Protein AF-A0A8T4VPM4-F1 (afdb_monomer_lite)

Secondary structure (DSSP, 8-state):
-----------SSSBPSSSSSBGGGS-HHHHHHHHHHHHHHHH-SSS----GGG-------TTEEEETTEEEESS---PPPTTGGGGPPPSB-S-TT-B--STTS--SS-SSSHHHHHHHHHHHHHHHHHHHT-S-PPP----PPPGGGHHHHHHHHHHHHTTPPPTT---S-HHHHHHHHHTT-

Sequence (185 aa):
MEDVLSVIASDWETPGNLYGIPAKECTREEISAEIWEQLKTHLNTKQTRLSDEMLIDYFLDPAIEETEGGVKNRSPLLINTVGSLKLRPSANVGIENLTLASDYVRTNSDLASMESANEAGRRAANAFIQKQGMGRPAQIWELEEPDLFEPFKLQESIRYRLGLPHPAEVSQSLRSVSNKLLINR

Structure (mmCIF, N/CA/C/O backbone):
data_AF-A0A8T4VPM4-F1
#
_entry.id   AF-A0A8T4VPM4-F1
#
loop_
_atom_site.group_PDB
_atom_site.id
_atom_site.type_symbol
_atom_site.label_atom_id
_atom_site.label_alt_id
_atom_site.label_comp_id
_atom_site.label_asym_id
_atom_site.label_entity_id
_atom_site.label_seq_id
_atom_site.pdbx_PDB_ins_code
_atom_site.Cartn_x
_atom_site.Cartn_y
_atom_site.Cartn_z
_atom_site.occupancy
_atom_site.B_iso_or_equiv
_atom_site.auth_seq_id
_atom_site.auth_comp_id
_atom_site.auth_asym_id
_atom_site.auth_atom_id
_atom_site.pdbx_PDB_model_num
ATOM 1 N N . MET A 1 1 ? -26.556 -15.810 7.441 1.00 63.81 1 MET A N 1
ATOM 2 C CA . MET A 1 1 ? -25.699 -15.435 6.303 1.0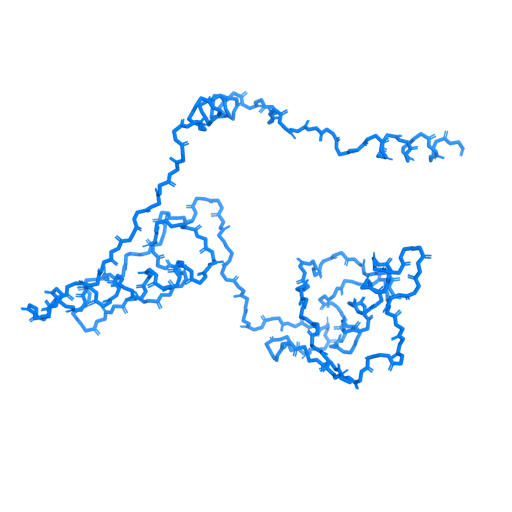0 63.81 1 MET A CA 1
ATOM 3 C C . MET A 1 1 ? -24.481 -14.811 6.934 1.00 63.81 1 MET A C 1
ATOM 5 O O . MET A 1 1 ? -24.656 -13.936 7.770 1.00 63.81 1 MET A O 1
ATOM 9 N N . GLU A 1 2 ? -23.318 -15.380 6.671 1.00 79.56 2 GLU A N 1
ATOM 10 C CA . GLU A 1 2 ? -22.040 -14.890 7.181 1.00 79.56 2 GLU A CA 1
ATOM 11 C C . GLU A 1 2 ? -21.419 -14.064 6.056 1.00 79.56 2 GLU A C 1
ATOM 13 O O . GLU A 1 2 ? -21.388 -14.522 4.914 1.00 79.56 2 GLU A O 1
ATOM 18 N N . ASP A 1 3 ? -21.000 -12.843 6.371 1.00 89.19 3 ASP A N 1
ATOM 19 C CA . ASP A 1 3 ? -20.368 -11.913 5.436 1.00 89.19 3 ASP A CA 1
ATOM 20 C C . ASP A 1 3 ? -18.974 -11.545 5.952 1.00 89.19 3 ASP A C 1
ATOM 22 O O . ASP A 1 3 ? -18.687 -11.652 7.145 1.00 89.19 3 ASP A O 1
ATOM 26 N N . VAL A 1 4 ? -18.104 -11.095 5.048 1.00 92.94 4 VAL A N 1
ATOM 27 C CA . VAL A 1 4 ? -16.732 -10.694 5.375 1.00 92.94 4 VAL A CA 1
ATOM 28 C C . VAL A 1 4 ? -16.596 -9.185 5.241 1.00 92.94 4 VAL A C 1
ATOM 30 O O . VAL A 1 4 ? -16.854 -8.618 4.178 1.00 92.94 4 VAL A O 1
ATOM 33 N N . LEU A 1 5 ? -16.136 -8.539 6.311 1.00 92.75 5 LEU A N 1
ATOM 34 C CA . LEU A 1 5 ? -15.734 -7.138 6.299 1.00 92.75 5 LEU A CA 1
ATOM 35 C C . LEU A 1 5 ? -14.206 -7.055 6.232 1.00 92.75 5 LEU A C 1
ATOM 37 O O . LEU A 1 5 ? -13.516 -7.507 7.140 1.00 92.75 5 LEU A O 1
ATOM 41 N N . SER A 1 6 ? -13.679 -6.465 5.158 1.00 94.75 6 SER A N 1
ATOM 42 C CA . SER A 1 6 ? -12.245 -6.201 5.000 1.00 94.75 6 SER A CA 1
ATOM 43 C C . SER A 1 6 ? -11.968 -4.712 5.182 1.00 94.75 6 SER A C 1
ATOM 45 O O . SER A 1 6 ? -12.662 -3.871 4.608 1.00 94.75 6 SER A O 1
ATOM 47 N N . VAL A 1 7 ? -10.971 -4.389 6.004 1.00 95.06 7 VAL A N 1
ATOM 48 C CA . VAL A 1 7 ? -10.607 -3.018 6.380 1.00 95.06 7 VAL A CA 1
ATOM 49 C C . VAL A 1 7 ? -9.092 -2.850 6.375 1.00 95.06 7 VAL A C 1
ATOM 51 O O . VAL A 1 7 ? -8.352 -3.822 6.510 1.00 95.06 7 VAL A O 1
ATOM 54 N N . ILE A 1 8 ? -8.631 -1.609 6.216 1.00 92.81 8 ILE A N 1
ATOM 55 C CA . ILE A 1 8 ? -7.207 -1.260 6.172 1.00 92.81 8 ILE A CA 1
ATOM 56 C C . ILE A 1 8 ? -6.857 -0.460 7.428 1.00 92.81 8 ILE A C 1
ATOM 58 O O . ILE A 1 8 ? -7.449 0.589 7.673 1.00 92.81 8 ILE A O 1
ATOM 62 N N . ALA A 1 9 ? -5.859 -0.923 8.183 1.00 92.00 9 ALA A N 1
ATOM 63 C CA . ALA A 1 9 ? -5.226 -0.140 9.241 1.00 92.00 9 ALA A CA 1
ATOM 64 C C . ALA A 1 9 ? -4.185 0.805 8.621 1.00 92.00 9 ALA A C 1
ATOM 66 O O . ALA A 1 9 ? -3.126 0.366 8.164 1.00 92.00 9 ALA A O 1
ATOM 67 N N . SER A 1 10 ? -4.505 2.099 8.560 1.00 90.31 10 SER A N 1
ATOM 68 C CA . SER A 1 10 ? -3.703 3.099 7.839 1.00 90.31 10 SER A CA 1
ATOM 69 C C . SER A 1 10 ? -2.767 3.931 8.719 1.00 90.31 10 SER A C 1
ATOM 71 O O . SER A 1 10 ? -1.856 4.558 8.186 1.00 90.31 10 SER A O 1
ATOM 73 N N . ASP A 1 11 ? -2.987 3.966 10.034 1.00 93.25 11 ASP A N 1
ATOM 74 C CA . ASP A 1 11 ? -2.172 4.716 10.996 1.00 93.25 11 ASP A CA 1
ATOM 75 C C . ASP A 1 11 ? -1.697 3.770 12.100 1.00 93.25 11 ASP A C 1
ATOM 77 O O . ASP A 1 11 ? -2.498 3.072 12.719 1.00 93.25 11 ASP A O 1
ATOM 81 N N . TRP A 1 12 ? -0.382 3.733 12.296 1.00 94.50 12 TRP A N 1
ATOM 82 C CA . TRP A 1 12 ? 0.303 2.844 13.233 1.00 94.50 12 TRP A CA 1
ATOM 83 C C . TRP A 1 12 ? 1.016 3.599 14.360 1.00 94.50 12 TRP A C 1
ATOM 85 O O . TRP A 1 12 ? 1.611 2.977 15.240 1.00 94.50 12 TRP A O 1
ATOM 95 N N . GLU A 1 13 ? 0.965 4.931 14.325 1.00 95.69 13 GLU A N 1
ATOM 96 C CA . GLU A 1 13 ? 1.737 5.828 15.185 1.00 95.69 13 GLU A CA 1
ATOM 97 C C . GLU A 1 13 ? 0.840 6.588 16.166 1.00 95.69 13 GLU A C 1
ATOM 99 O O . GLU A 1 13 ? 1.264 6.896 17.280 1.00 95.69 13 GLU A O 1
ATOM 104 N N . THR A 1 14 ? -0.402 6.883 15.777 1.00 96.94 14 THR A N 1
ATOM 105 C CA . THR A 1 14 ? -1.361 7.553 16.660 1.00 96.94 14 THR A CA 1
ATOM 106 C C . THR A 1 14 ? -1.933 6.567 17.688 1.00 96.94 14 THR A C 1
ATOM 108 O O . THR A 1 14 ? -2.392 5.490 17.301 1.00 96.94 14 THR A O 1
ATOM 111 N N . PRO A 1 15 ? -1.959 6.920 18.989 1.00 97.31 15 PRO A N 1
ATOM 112 C CA . PRO A 1 15 ? -2.628 6.122 20.008 1.00 97.31 15 PRO A CA 1
ATOM 113 C C . PRO A 1 15 ? -4.099 5.830 19.692 1.00 97.31 15 PRO A C 1
ATOM 115 O O . PRO A 1 15 ? -4.846 6.736 19.317 1.00 97.31 15 PRO A O 1
ATOM 118 N N . GLY A 1 16 ? -4.507 4.572 19.876 1.00 94.00 16 GLY A N 1
ATOM 119 C CA . GLY A 1 16 ? -5.891 4.133 19.708 1.00 94.00 16 GLY A CA 1
ATOM 120 C C . GLY A 1 16 ? -6.850 4.668 20.780 1.00 94.00 16 GLY A C 1
ATOM 121 O O . GLY A 1 16 ? -6.436 5.194 21.813 1.00 94.00 16 GLY A O 1
ATOM 122 N N . ASN A 1 17 ? -8.151 4.507 20.547 1.00 93.44 17 ASN A N 1
ATOM 123 C CA . ASN A 1 17 ? -9.212 4.904 21.471 1.00 93.44 17 ASN A CA 1
ATOM 124 C C . ASN A 1 17 ? -9.473 3.860 22.569 1.00 93.44 17 ASN A C 1
ATOM 126 O O . ASN A 1 17 ? -9.963 4.239 23.632 1.00 93.44 17 ASN A O 1
ATOM 130 N N . LEU A 1 18 ? -9.200 2.572 22.317 1.00 96.69 18 LEU A N 1
ATOM 131 C CA . LEU A 1 18 ? -9.474 1.490 23.269 1.00 96.69 18 LEU A CA 1
ATOM 132 C C . LEU A 1 18 ? -8.299 1.275 24.231 1.00 96.69 18 LEU A C 1
ATOM 134 O O . LEU A 1 18 ? -8.497 1.314 25.445 1.00 96.69 18 LEU A O 1
ATOM 138 N N . TYR A 1 19 ? -7.084 1.094 23.708 1.00 96.50 19 TYR A N 1
ATOM 139 C CA . TYR A 1 19 ? -5.896 0.828 24.535 1.00 96.50 19 TYR A CA 1
ATOM 140 C C . TYR A 1 19 ? -5.049 2.071 24.832 1.00 96.50 19 TYR A C 1
ATOM 142 O O . TYR A 1 19 ? -4.224 2.050 25.744 1.00 96.50 19 TYR A O 1
ATOM 150 N N . GLY A 1 20 ? -5.244 3.171 24.097 1.00 96.81 20 GLY A N 1
ATOM 151 C CA . GLY A 1 20 ? -4.510 4.417 24.340 1.00 96.81 20 GLY A CA 1
ATOM 152 C C . GLY A 1 20 ? -3.022 4.360 23.979 1.00 96.81 20 GLY A C 1
ATOM 153 O O . GLY A 1 20 ? -2.267 5.234 24.407 1.00 96.81 20 GLY A O 1
ATOM 154 N N . ILE A 1 21 ? -2.599 3.364 23.196 1.00 96.69 21 ILE A N 1
ATOM 155 C CA . ILE A 1 21 ? -1.228 3.205 22.691 1.00 96.69 21 ILE A CA 1
ATOM 156 C C . ILE A 1 21 ? -1.224 3.033 21.161 1.00 96.69 21 ILE A C 1
ATOM 158 O O . ILE A 1 21 ? -2.263 2.692 20.586 1.00 96.69 21 ILE A O 1
ATOM 162 N N . PRO A 1 22 ? -0.107 3.334 20.470 1.00 97.25 22 PRO A N 1
ATOM 163 C CA . PRO A 1 22 ? -0.001 3.164 19.021 1.00 97.25 22 PRO A CA 1
ATOM 164 C C . PRO A 1 22 ? -0.111 1.698 18.587 1.00 97.25 22 PRO A C 1
ATOM 166 O O . PRO A 1 22 ? 0.430 0.818 19.250 1.00 97.25 22 PRO A O 1
ATOM 169 N N . ALA A 1 23 ? -0.705 1.431 17.418 1.00 96.25 23 ALA A N 1
ATOM 170 C CA . ALA A 1 23 ? -0.897 0.058 16.928 1.00 96.25 23 ALA A CA 1
ATOM 171 C C . ALA A 1 23 ? 0.415 -0.735 16.775 1.00 96.25 23 ALA A C 1
ATOM 173 O O . ALA A 1 23 ? 0.418 -1.953 16.918 1.00 96.25 23 ALA A O 1
ATOM 174 N N . LYS A 1 24 ? 1.544 -0.062 16.510 1.00 96.12 24 LYS A N 1
ATOM 175 C CA . LYS A 1 24 ? 2.865 -0.710 16.442 1.00 96.12 24 LYS A CA 1
ATOM 176 C C . LYS A 1 24 ? 3.354 -1.257 17.793 1.00 96.12 24 LYS A C 1
ATOM 178 O O . LYS A 1 24 ? 4.250 -2.093 17.802 1.00 96.12 24 LYS A O 1
ATOM 183 N N . GLU A 1 25 ? 2.808 -0.768 18.906 1.00 97.06 25 GLU A N 1
ATOM 184 C CA . GLU A 1 25 ? 3.158 -1.164 20.280 1.00 97.06 25 GLU A CA 1
ATOM 185 C C . GLU A 1 25 ? 2.167 -2.190 20.862 1.00 97.06 25 GLU A C 1
ATOM 187 O O . GLU A 1 25 ? 2.439 -2.769 21.909 1.00 97.06 25 GLU A O 1
ATOM 192 N N . CYS A 1 26 ? 1.051 -2.441 20.173 1.00 96.62 26 CYS A N 1
ATOM 193 C CA . CYS A 1 26 ? 0.024 -3.411 20.551 1.00 96.62 26 CYS A CA 1
ATOM 194 C C . CYS A 1 26 ? 0.419 -4.865 20.227 1.00 96.62 26 CYS A C 1
ATOM 196 O O . CYS A 1 26 ? 1.276 -5.111 19.372 1.00 96.62 26 CYS A O 1
ATOM 198 N N . THR A 1 27 ? -0.284 -5.835 20.822 1.00 96.25 27 THR A N 1
ATOM 199 C CA . THR A 1 27 ? -0.359 -7.221 20.311 1.00 96.25 27 THR A CA 1
ATOM 200 C C . THR A 1 27 ? -1.313 -7.329 19.112 1.00 96.25 27 THR A C 1
ATOM 202 O O . THR A 1 27 ? -2.082 -6.411 18.812 1.00 96.25 27 THR A O 1
ATOM 205 N N . ARG A 1 28 ? -1.309 -8.460 18.398 1.00 96.19 28 ARG A N 1
ATOM 206 C CA . ARG A 1 28 ? -2.219 -8.707 17.264 1.00 96.19 28 ARG A CA 1
ATOM 207 C C . ARG A 1 28 ? -3.684 -8.737 17.699 1.00 96.19 28 ARG A C 1
ATOM 209 O O . ARG A 1 28 ? -4.549 -8.257 16.958 1.00 96.19 28 ARG A O 1
ATOM 216 N N . GLU A 1 29 ? -3.967 -9.283 18.878 1.00 95.81 29 GLU A N 1
ATOM 217 C CA . GLU A 1 29 ? -5.300 -9.290 19.490 1.00 95.81 29 GLU A CA 1
ATOM 218 C C . GLU A 1 29 ? -5.748 -7.859 19.799 1.00 95.81 29 GLU A C 1
ATOM 220 O O . GLU A 1 29 ? -6.853 -7.468 19.421 1.00 95.81 29 GLU A O 1
ATOM 225 N N . GLU A 1 30 ? -4.877 -7.058 20.420 1.00 96.94 30 GLU A N 1
ATOM 226 C CA . GLU A 1 30 ? -5.160 -5.658 20.754 1.00 96.94 30 GLU A CA 1
ATOM 227 C C . GLU A 1 30 ? -5.418 -4.818 19.497 1.00 96.94 30 GLU A C 1
ATOM 229 O O . GLU A 1 30 ? -6.377 -4.049 19.461 1.00 96.94 30 GLU A O 1
ATOM 234 N N . ILE A 1 31 ? -4.640 -5.015 18.424 1.00 97.25 31 ILE A N 1
ATOM 235 C CA . ILE A 1 31 ? -4.871 -4.360 17.123 1.00 97.25 31 ILE A CA 1
ATOM 236 C C . ILE A 1 31 ? -6.264 -4.692 16.585 1.00 97.25 31 ILE A C 1
ATOM 238 O O . ILE A 1 31 ? -6.988 -3.809 16.124 1.00 97.25 31 ILE A O 1
ATOM 242 N N . SER A 1 32 ? -6.650 -5.964 16.636 1.00 96.56 32 SER A N 1
ATOM 243 C CA . SER A 1 32 ? -7.929 -6.421 16.087 1.00 96.56 32 SER A CA 1
ATOM 244 C C . SER A 1 32 ? -9.110 -5.879 16.900 1.00 96.56 32 SER A C 1
ATOM 246 O O . SER A 1 32 ? -10.098 -5.419 16.322 1.00 96.56 32 SER A O 1
ATOM 248 N N . ALA A 1 33 ? -8.981 -5.845 18.229 1.00 96.94 33 ALA A N 1
ATOM 249 C CA . ALA A 1 33 ? -9.961 -5.239 19.127 1.00 96.94 33 ALA A CA 1
ATOM 250 C C . ALA A 1 33 ? -10.076 -3.716 18.929 1.00 96.94 33 ALA A C 1
ATOM 252 O O . ALA A 1 33 ? -11.185 -3.183 18.877 1.00 96.94 33 ALA A O 1
ATOM 253 N N . GLU A 1 34 ? -8.954 -3.019 18.746 1.00 97.56 34 GLU A N 1
ATOM 254 C CA . GLU A 1 34 ? -8.908 -1.577 18.483 1.00 97.56 34 GLU A CA 1
ATOM 255 C C . GLU A 1 34 ? -9.592 -1.225 17.150 1.00 97.56 34 GLU A C 1
ATOM 257 O O . GLU A 1 34 ? -10.438 -0.329 17.093 1.00 97.56 34 GLU A O 1
ATOM 262 N N . ILE A 1 35 ? -9.299 -1.973 16.080 1.00 97.00 35 ILE A N 1
ATOM 263 C CA . ILE A 1 35 ? -9.960 -1.816 14.776 1.00 97.00 35 ILE A CA 1
ATOM 264 C C . ILE A 1 35 ? -11.467 -2.050 14.909 1.00 97.00 35 ILE A C 1
ATOM 266 O O . ILE A 1 35 ? -12.262 -1.266 14.385 1.00 97.00 35 ILE A O 1
ATOM 270 N N . TRP A 1 36 ? -11.879 -3.101 15.621 1.00 97.31 36 TRP A N 1
ATOM 271 C CA . TRP A 1 36 ? -13.293 -3.398 15.828 1.00 97.31 36 TRP A CA 1
ATOM 272 C C . TRP A 1 36 ? -14.018 -2.286 16.595 1.00 97.31 36 TRP A C 1
ATOM 274 O O . TRP A 1 36 ? -15.111 -1.866 16.202 1.00 97.31 36 TRP A O 1
ATOM 284 N N . GLU A 1 37 ? -13.394 -1.740 17.638 1.00 97.06 37 GLU A N 1
ATOM 285 C CA . GLU A 1 37 ? -13.950 -0.626 18.406 1.00 97.06 37 GLU A CA 1
ATOM 286 C C . GLU A 1 37 ? -14.079 0.649 17.562 1.00 97.06 37 GLU A C 1
ATOM 288 O O . GLU A 1 37 ? -15.110 1.330 17.602 1.00 97.06 37 GLU A O 1
ATOM 293 N N . GLN A 1 38 ? -13.087 0.945 16.719 1.00 96.19 38 GLN A N 1
ATOM 294 C CA . GLN A 1 38 ? -13.164 2.065 15.782 1.00 96.19 38 GLN A CA 1
ATOM 295 C C . GLN A 1 38 ? -14.283 1.874 14.753 1.00 96.19 38 GLN A C 1
ATOM 297 O O . GLN A 1 38 ? -15.022 2.823 14.476 1.00 96.19 38 GLN A O 1
ATOM 302 N N . LEU A 1 39 ? -14.468 0.659 14.227 1.00 96.25 39 LEU A N 1
ATOM 303 C CA . LEU A 1 39 ? -15.559 0.347 13.301 1.00 96.25 39 LEU A CA 1
ATOM 304 C C . LEU A 1 39 ? -16.926 0.534 13.954 1.00 96.25 39 LEU A C 1
ATOM 306 O O . LEU A 1 39 ? -17.781 1.214 13.379 1.00 96.25 39 LEU A O 1
ATOM 310 N N . LYS A 1 40 ? -17.128 -0.002 15.164 1.00 96.44 40 LYS A N 1
ATOM 311 C CA . LYS A 1 40 ? -18.354 0.229 15.940 1.00 96.44 40 LYS A CA 1
ATOM 312 C C . LYS A 1 40 ? -18.576 1.723 16.159 1.00 96.44 40 LYS A C 1
ATOM 314 O O . LYS A 1 40 ? -19.649 2.219 15.828 1.00 96.44 40 LYS A O 1
ATOM 319 N N . THR A 1 41 ? -17.562 2.455 16.620 1.00 95.19 41 THR A N 1
ATOM 320 C CA . THR A 1 41 ? -17.641 3.905 16.867 1.00 95.19 41 THR A CA 1
ATOM 321 C C . THR A 1 41 ? -18.047 4.687 15.613 1.00 95.19 41 THR A C 1
ATOM 323 O O . THR A 1 41 ? -18.886 5.586 15.683 1.00 95.19 41 THR A O 1
ATOM 326 N N . HIS A 1 42 ? -17.487 4.350 14.447 1.00 93.88 42 HIS A N 1
ATOM 327 C CA . HIS A 1 42 ? -17.753 5.083 13.206 1.00 93.88 42 HIS A CA 1
ATOM 328 C C . HIS A 1 42 ? -19.086 4.706 12.549 1.00 93.88 42 HIS A C 1
ATOM 330 O O . HIS A 1 42 ? -19.735 5.551 11.928 1.00 93.88 42 HIS A O 1
ATOM 336 N N . LEU A 1 43 ? -19.501 3.441 12.656 1.00 94.62 43 LEU A N 1
ATOM 337 C CA . LEU A 1 43 ? -20.679 2.921 11.959 1.00 94.62 43 LEU A CA 1
ATOM 338 C C . LEU A 1 43 ? -21.953 2.978 12.817 1.00 94.62 43 LEU A C 1
ATOM 340 O O . LEU A 1 43 ? -23.043 3.172 12.268 1.00 94.62 43 LEU A O 1
ATOM 344 N N . ASN A 1 44 ? -21.839 2.907 14.146 1.00 96.00 44 ASN A N 1
ATOM 345 C CA . ASN A 1 44 ? -22.963 2.995 15.084 1.00 96.00 44 ASN A CA 1
ATOM 346 C C . ASN A 1 44 ? -23.303 4.450 15.441 1.00 96.00 44 ASN A C 1
ATOM 348 O O . ASN A 1 44 ? -23.247 4.856 16.597 1.00 96.00 44 ASN A O 1
ATOM 352 N N . THR A 1 45 ? -23.668 5.263 14.447 1.00 92.56 45 THR A N 1
ATOM 353 C CA . THR A 1 45 ? -23.958 6.693 14.679 1.00 92.56 45 THR A CA 1
ATOM 354 C C . THR A 1 45 ? -25.344 6.939 15.284 1.00 92.56 45 THR A C 1
ATOM 356 O O . THR A 1 45 ? -25.464 7.469 16.382 1.00 92.56 45 THR A O 1
ATOM 359 N N . LYS A 1 46 ? -26.416 6.594 14.561 1.00 92.31 46 LYS A N 1
ATOM 360 C CA . LYS A 1 46 ? -27.816 6.791 15.004 1.00 92.31 46 LYS A CA 1
ATOM 361 C C . LYS A 1 46 ? -28.509 5.504 15.442 1.00 92.31 46 LYS A C 1
ATOM 363 O O . LYS A 1 46 ? -29.547 5.555 16.089 1.00 92.31 46 LYS A O 1
ATOM 368 N N . GLN A 1 47 ? -27.966 4.367 15.029 1.00 93.12 47 GLN A N 1
ATOM 369 C CA . GLN A 1 47 ? -28.488 3.036 15.307 1.00 93.12 47 GLN A CA 1
ATOM 370 C C . GLN A 1 47 ? -27.310 2.075 15.430 1.00 93.12 47 GLN A C 1
ATOM 372 O O . GLN A 1 47 ? -26.281 2.285 14.781 1.00 93.12 47 GLN A O 1
ATOM 377 N N . THR A 1 48 ? -27.483 1.008 16.198 1.00 93.75 48 THR A N 1
ATOM 378 C CA . THR A 1 48 ? -26.505 -0.078 16.270 1.00 93.75 48 THR A CA 1
ATOM 379 C C . THR A 1 48 ? -26.517 -0.853 14.954 1.00 93.75 48 THR A C 1
ATOM 381 O O . THR A 1 48 ? -27.536 -1.429 14.574 1.00 93.75 48 THR A O 1
ATOM 384 N N . ARG A 1 49 ? -25.399 -0.811 14.228 1.00 94.06 49 ARG A N 1
ATOM 385 C CA . ARG A 1 49 ? -25.138 -1.570 12.996 1.00 94.06 49 ARG A CA 1
ATOM 386 C C . ARG A 1 49 ? -24.202 -2.747 13.235 1.00 94.06 49 ARG A C 1
ATOM 388 O O . ARG A 1 49 ? -24.376 -3.769 12.591 1.00 94.06 49 ARG A O 1
ATOM 395 N N . LEU A 1 50 ? -23.237 -2.578 14.136 1.00 95.31 50 LEU A N 1
ATOM 396 C CA . LEU A 1 50 ? -22.275 -3.590 14.554 1.00 95.31 50 LEU A CA 1
ATOM 397 C C . LEU A 1 50 ? -22.388 -3.803 16.065 1.00 95.31 50 LEU A C 1
ATOM 399 O O . LEU A 1 50 ? -22.463 -2.829 16.818 1.00 95.31 50 LEU A O 1
ATOM 403 N N . SER A 1 51 ? -22.385 -5.054 16.507 1.00 95.38 51 SER A N 1
ATOM 404 C CA . SER A 1 51 ? -22.314 -5.440 17.920 1.00 95.38 51 SER A CA 1
ATOM 405 C C . SER A 1 51 ? -21.321 -6.584 18.094 1.00 95.38 51 SER A C 1
ATOM 407 O O . SER A 1 51 ? -21.009 -7.271 17.123 1.00 95.38 51 SER A O 1
ATOM 409 N N . ASP A 1 52 ? -20.805 -6.785 19.304 1.00 95.75 52 ASP A N 1
ATOM 410 C CA . ASP A 1 52 ? -19.720 -7.746 19.545 1.00 95.75 52 ASP A CA 1
ATOM 411 C C . ASP A 1 52 ? -20.120 -9.190 19.213 1.00 95.75 52 ASP A C 1
ATOM 413 O O . ASP A 1 52 ? -19.285 -9.975 18.780 1.00 95.75 52 ASP A O 1
ATOM 417 N N . GLU A 1 53 ? -21.410 -9.522 19.294 1.00 95.19 53 GLU A N 1
ATOM 418 C CA . GLU A 1 53 ? -21.937 -10.839 18.922 1.00 95.19 53 GLU A CA 1
ATOM 419 C C . GLU A 1 53 ? -21.898 -11.105 17.407 1.00 95.19 53 GLU A C 1
ATOM 421 O O . GLU A 1 53 ? -22.076 -12.245 16.980 1.00 95.19 53 GLU A O 1
ATOM 426 N N . MET A 1 54 ? -21.698 -10.067 16.585 1.00 94.75 54 MET A N 1
ATOM 427 C CA . MET A 1 54 ? -21.544 -10.201 15.132 1.00 94.75 54 MET A CA 1
ATOM 428 C C . MET A 1 54 ? -20.115 -10.573 14.724 1.00 94.75 54 MET A C 1
ATOM 430 O O . MET A 1 54 ? -19.915 -11.032 13.599 1.00 94.75 54 MET A O 1
ATOM 434 N N . LEU A 1 55 ? -19.125 -10.368 15.600 1.00 95.12 55 LEU A N 1
ATOM 435 C CA . LEU A 1 55 ? -17.740 -10.734 15.330 1.00 95.12 55 LEU A CA 1
ATOM 436 C C . LEU A 1 55 ? -17.535 -12.214 15.666 1.00 95.12 55 LEU A C 1
ATOM 438 O O . LEU A 1 55 ? -17.319 -12.581 16.818 1.00 95.12 55 LEU A O 1
ATOM 442 N N . ILE A 1 56 ? -17.628 -13.065 14.645 1.00 95.12 56 ILE A N 1
ATOM 443 C CA . ILE A 1 56 ? -17.434 -14.514 14.798 1.00 95.12 56 ILE A CA 1
ATOM 444 C C . ILE A 1 56 ? -15.947 -14.871 14.861 1.00 95.12 56 ILE A C 1
ATOM 446 O O . ILE A 1 56 ? -15.550 -15.703 15.672 1.00 95.12 56 ILE A O 1
ATOM 450 N N . ASP A 1 57 ? -15.137 -14.246 14.005 1.00 94.62 57 ASP A N 1
ATOM 451 C CA . ASP A 1 57 ? -13.691 -14.447 13.929 1.00 94.62 57 ASP A CA 1
ATOM 452 C C . ASP A 1 57 ? -13.016 -13.236 13.261 1.00 94.62 57 ASP A C 1
ATOM 454 O O . ASP A 1 57 ? -13.684 -12.419 12.616 1.00 94.62 57 ASP A O 1
ATOM 458 N N . TYR A 1 58 ? -11.695 -13.127 13.390 1.00 95.50 58 TYR A N 1
ATOM 459 C CA . TYR A 1 58 ? -10.890 -12.117 12.712 1.00 95.50 58 TYR A CA 1
ATOM 460 C C . TYR A 1 58 ? -9.626 -12.716 12.094 1.00 95.50 58 TYR A C 1
ATOM 462 O O . TYR A 1 58 ? -9.050 -13.692 12.566 1.00 95.50 58 TYR A O 1
ATOM 470 N N . PHE A 1 59 ? -9.147 -12.067 11.036 1.00 96.19 59 PHE A N 1
ATOM 471 C CA . PHE A 1 59 ? -7.872 -12.392 10.417 1.00 96.19 59 PHE A CA 1
ATOM 472 C C . PHE A 1 59 ? -7.048 -11.120 10.242 1.00 96.19 59 PHE A C 1
ATOM 474 O O . PHE A 1 59 ? -7.442 -10.209 9.514 1.00 96.19 59 PHE A O 1
ATOM 481 N N . LEU A 1 60 ? -5.887 -11.080 10.894 1.00 95.88 60 LEU A N 1
ATOM 482 C CA . LEU A 1 60 ? -4.884 -10.035 10.713 1.00 95.88 60 LEU A CA 1
ATOM 483 C C . LEU A 1 60 ? -3.733 -10.577 9.858 1.00 95.88 60 LEU A C 1
ATOM 485 O O . LEU A 1 60 ? -3.297 -11.712 10.063 1.00 95.88 60 LEU A O 1
ATOM 489 N N . ASP A 1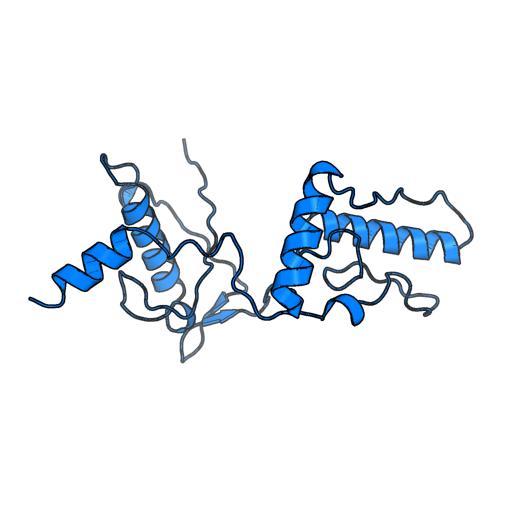 61 ? -3.215 -9.761 8.939 1.00 94.88 61 ASP A N 1
ATOM 490 C CA . ASP A 1 61 ? -2.139 -10.138 8.013 1.00 94.88 61 ASP A CA 1
ATOM 491 C C . ASP A 1 61 ? -0.966 -10.833 8.751 1.00 94.88 61 ASP A C 1
ATOM 493 O O . ASP A 1 61 ? -0.446 -10.282 9.731 1.00 94.88 61 ASP A O 1
ATOM 497 N N . PRO A 1 62 ? -0.540 -12.046 8.338 1.00 95.75 62 PRO A N 1
ATOM 498 C CA . PRO A 1 62 ? 0.562 -12.777 8.969 1.00 95.75 62 PRO A CA 1
ATOM 499 C C . PRO A 1 62 ? 1.925 -12.086 8.822 1.00 95.75 62 PRO A C 1
ATOM 501 O O . PRO A 1 62 ? 2.881 -12.471 9.493 1.00 95.75 62 PRO A O 1
ATOM 504 N N . ALA A 1 63 ? 2.053 -11.079 7.954 1.00 95.12 63 ALA A N 1
ATOM 505 C CA . ALA A 1 63 ? 3.246 -10.246 7.876 1.00 95.12 63 ALA A CA 1
ATOM 506 C C . ALA A 1 63 ? 3.401 -9.301 9.080 1.00 95.12 63 ALA A C 1
ATOM 508 O O . ALA A 1 63 ? 4.505 -8.797 9.287 1.00 95.12 63 ALA A O 1
ATOM 509 N N . ILE A 1 64 ? 2.339 -9.069 9.860 1.00 95.75 64 ILE A N 1
ATOM 510 C CA . ILE A 1 64 ? 2.384 -8.322 11.122 1.00 95.75 64 ILE A CA 1
ATOM 511 C C . ILE A 1 64 ? 2.799 -9.278 12.242 1.00 95.75 64 ILE A C 1
ATOM 513 O O . ILE A 1 64 ? 1.979 -9.998 12.800 1.00 95.75 64 ILE A O 1
ATOM 517 N N . GLU A 1 65 ? 4.080 -9.326 12.570 1.00 96.12 65 GLU A N 1
ATOM 518 C CA . GLU A 1 65 ? 4.599 -10.265 13.565 1.00 96.12 65 GLU A CA 1
ATOM 519 C C . GLU A 1 65 ? 4.733 -9.624 14.933 1.00 96.12 65 GLU A C 1
ATOM 521 O O . GLU A 1 65 ? 5.262 -8.520 15.043 1.00 96.12 65 GLU A O 1
ATOM 526 N N . GLU A 1 66 ? 4.316 -10.335 15.975 1.00 96.00 66 GLU A N 1
ATOM 527 C CA . GLU A 1 66 ? 4.586 -9.918 17.349 1.00 96.00 66 GLU A CA 1
ATOM 528 C C . GLU A 1 66 ? 6.063 -10.057 17.699 1.00 96.00 66 GLU A C 1
ATOM 530 O O . GLU A 1 66 ? 6.777 -10.952 17.242 1.00 96.00 66 GLU A O 1
ATOM 535 N N . THR A 1 67 ? 6.512 -9.141 18.541 1.00 94.88 67 THR A N 1
ATOM 536 C CA . THR A 1 67 ? 7.865 -9.032 19.069 1.00 94.88 67 THR A CA 1
ATOM 537 C C . THR A 1 67 ? 7.786 -8.651 20.549 1.00 94.88 67 THR A C 1
ATOM 539 O O . THR A 1 67 ? 6.720 -8.312 21.052 1.00 94.88 67 THR A O 1
ATOM 542 N N . GLU A 1 68 ? 8.917 -8.645 21.259 1.00 90.31 68 GLU A N 1
ATOM 543 C CA . GLU A 1 68 ? 8.950 -8.259 22.682 1.00 90.31 68 GLU A CA 1
ATOM 544 C C . GLU A 1 68 ? 8.476 -6.815 22.955 1.00 90.31 68 GLU A C 1
ATOM 546 O O . GLU A 1 68 ? 8.147 -6.494 24.092 1.00 90.31 68 GLU A O 1
ATOM 551 N N . GLY A 1 69 ? 8.448 -5.942 21.939 1.00 88.50 69 GLY A N 1
ATOM 552 C CA . GLY A 1 69 ? 8.116 -4.518 22.072 1.00 88.50 69 GLY A CA 1
ATOM 553 C C . GLY A 1 69 ? 6.934 -4.046 21.222 1.00 88.50 69 GLY A C 1
ATOM 554 O O . GLY A 1 69 ? 6.899 -2.868 20.876 1.00 88.50 69 GLY A O 1
ATOM 555 N N . GLY A 1 70 ? 6.027 -4.948 20.833 1.00 94.44 70 GLY A N 1
ATOM 556 C CA . GLY A 1 70 ? 4.887 -4.657 19.954 1.00 94.44 70 GLY A CA 1
ATOM 557 C C . GLY A 1 70 ? 4.927 -5.501 18.684 1.00 94.44 70 GLY A C 1
ATOM 558 O O . GLY A 1 70 ? 5.353 -6.656 18.721 1.00 94.44 70 GLY A O 1
ATOM 559 N N . VAL A 1 71 ? 4.558 -4.934 17.537 1.00 96.56 71 VAL A N 1
ATOM 560 C CA . VAL A 1 71 ? 4.525 -5.654 16.255 1.00 96.56 71 VAL A CA 1
ATOM 561 C C . VAL A 1 71 ? 5.439 -5.060 15.190 1.00 96.56 71 VAL A C 1
ATOM 563 O O . VAL A 1 71 ? 5.743 -3.868 15.154 1.00 96.56 71 VAL A O 1
ATOM 566 N N . LYS A 1 72 ? 5.853 -5.912 14.253 1.00 95.44 72 LYS A N 1
ATOM 567 C CA . LYS A 1 72 ? 6.681 -5.558 13.104 1.00 95.44 72 LYS A CA 1
ATOM 568 C C . LYS A 1 72 ? 6.037 -6.030 11.808 1.00 95.44 72 LYS A C 1
ATOM 570 O O . LYS A 1 72 ? 5.741 -7.209 11.652 1.00 95.44 72 LYS A O 1
ATOM 575 N N . ASN A 1 73 ? 5.917 -5.132 10.832 1.00 93.56 73 ASN A N 1
ATOM 576 C CA . ASN A 1 73 ? 5.500 -5.494 9.479 1.00 93.56 73 ASN A CA 1
ATOM 577 C C . ASN A 1 73 ? 6.697 -6.004 8.651 1.00 93.56 73 ASN A C 1
ATOM 579 O O . ASN A 1 73 ? 7.624 -5.249 8.352 1.00 93.56 73 ASN A O 1
ATOM 583 N N . ARG A 1 74 ? 6.680 -7.284 8.262 1.00 94.62 74 ARG A N 1
ATOM 584 C CA . ARG A 1 74 ? 7.695 -7.898 7.384 1.00 94.62 74 ARG A CA 1
ATOM 585 C C . ARG A 1 74 ? 7.495 -7.637 5.896 1.00 94.62 74 ARG A C 1
ATOM 587 O O . ARG A 1 74 ? 8.434 -7.835 5.130 1.00 94.62 74 ARG A O 1
ATOM 594 N N . SER A 1 75 ? 6.297 -7.239 5.489 1.00 90.75 75 SER A N 1
ATOM 595 C CA . SER A 1 75 ? 5.941 -6.972 4.094 1.00 90.75 75 SER A CA 1
ATOM 596 C C . SER A 1 75 ? 5.421 -5.540 3.962 1.00 90.75 75 SER A C 1
ATOM 598 O O . SER A 1 75 ? 4.245 -5.332 3.663 1.00 90.75 75 SER A O 1
ATOM 600 N N . PRO A 1 76 ? 6.267 -4.527 4.235 1.00 87.56 76 PRO A N 1
ATOM 601 C CA . PRO A 1 76 ? 5.860 -3.142 4.076 1.00 87.56 76 PRO A CA 1
ATOM 602 C C . PRO A 1 76 ? 5.492 -2.879 2.616 1.00 87.56 76 PRO A C 1
ATOM 604 O O . PRO A 1 76 ? 6.211 -3.280 1.697 1.00 87.56 76 PRO A O 1
ATOM 607 N N . LEU A 1 77 ? 4.375 -2.182 2.409 1.00 84.50 77 LEU A N 1
ATOM 608 C CA . LEU A 1 77 ? 3.965 -1.771 1.076 1.00 84.50 77 LEU A CA 1
ATOM 609 C C . LEU A 1 77 ? 4.994 -0.786 0.510 1.00 84.50 77 LEU A C 1
ATOM 611 O O . LEU A 1 77 ? 5.491 0.091 1.224 1.00 84.50 77 LEU A O 1
ATOM 615 N N . LEU A 1 78 ? 5.303 -0.904 -0.781 1.00 84.00 78 LEU A N 1
ATOM 616 C CA . LEU A 1 78 ? 6.105 0.102 -1.462 1.00 84.00 78 LEU A CA 1
ATOM 617 C C . LEU A 1 78 ? 5.287 1.393 -1.577 1.00 84.00 78 LEU A C 1
ATOM 619 O O . LEU A 1 78 ? 4.407 1.507 -2.428 1.00 84.00 78 LEU A O 1
ATOM 623 N N . ILE A 1 79 ? 5.598 2.372 -0.730 1.00 83.50 79 ILE A N 1
ATOM 624 C CA . ILE A 1 79 ? 4.995 3.703 -0.789 1.00 83.50 79 ILE A CA 1
ATOM 625 C C . ILE A 1 79 ? 5.913 4.652 -1.551 1.00 83.50 79 ILE A C 1
ATOM 627 O O . ILE A 1 79 ? 7.108 4.773 -1.267 1.00 83.50 79 ILE A O 1
ATOM 631 N N . ASN A 1 80 ? 5.336 5.354 -2.521 1.00 85.19 80 ASN A N 1
ATOM 632 C CA . ASN A 1 80 ? 6.066 6.290 -3.361 1.00 85.19 80 ASN A CA 1
ATOM 633 C C . ASN A 1 80 ? 6.444 7.521 -2.542 1.00 85.19 80 ASN A C 1
ATOM 635 O O . ASN A 1 80 ? 5.588 8.179 -1.955 1.00 85.19 80 ASN A O 1
ATOM 639 N N . THR A 1 81 ? 7.729 7.862 -2.535 1.00 86.19 81 THR A N 1
ATOM 640 C CA . THR A 1 81 ? 8.211 9.115 -1.948 1.00 86.19 81 THR A CA 1
ATOM 641 C C . THR A 1 81 ? 8.438 10.159 -3.032 1.00 86.19 81 THR A C 1
ATOM 643 O O . THR A 1 81 ? 8.673 9.834 -4.204 1.00 86.19 81 THR A O 1
ATOM 646 N N . VAL A 1 82 ? 8.368 11.436 -2.650 1.00 86.50 82 VAL A N 1
ATOM 647 C CA . VAL A 1 82 ? 8.549 12.560 -3.575 1.00 86.50 82 VAL A CA 1
ATOM 648 C C . VAL A 1 82 ? 9.883 12.426 -4.314 1.00 86.50 82 VAL A C 1
ATOM 650 O O . VAL A 1 82 ? 10.947 12.309 -3.710 1.00 86.50 82 VAL A O 1
ATOM 653 N N . GLY A 1 83 ? 9.821 12.432 -5.646 1.00 86.00 83 GLY A N 1
ATOM 654 C CA . GLY A 1 83 ? 10.998 12.344 -6.509 1.00 86.00 83 GLY A CA 1
ATOM 655 C C . GLY A 1 83 ? 11.593 10.940 -6.676 1.00 86.00 83 GLY A C 1
ATOM 656 O O . GLY A 1 83 ? 12.624 10.823 -7.339 1.00 86.00 83 GLY A O 1
ATOM 657 N N . SER A 1 84 ? 10.969 9.887 -6.133 1.00 89.62 84 SER A N 1
ATOM 658 C CA . SER A 1 84 ? 11.435 8.496 -6.280 1.00 89.62 84 SER A CA 1
ATOM 659 C C . SER A 1 84 ? 11.232 7.916 -7.685 1.00 89.62 84 SER A C 1
ATOM 661 O O . SER A 1 84 ? 11.997 7.042 -8.087 1.00 89.62 84 SER A O 1
ATOM 663 N N . LEU A 1 85 ? 10.287 8.444 -8.476 1.00 88.44 85 LEU A N 1
ATOM 664 C CA . LEU A 1 85 ? 9.986 7.979 -9.841 1.00 88.44 85 LEU A CA 1
ATOM 665 C C . LEU A 1 85 ? 11.232 7.869 -10.734 1.00 88.44 85 LEU A C 1
ATOM 667 O O . LEU A 1 85 ? 11.381 6.916 -11.494 1.00 88.44 85 LEU A O 1
ATOM 671 N N . LYS A 1 86 ? 12.170 8.815 -10.618 1.00 90.38 86 LYS A N 1
ATOM 672 C CA . LYS A 1 86 ? 13.413 8.825 -11.412 1.00 90.38 86 LYS A CA 1
ATOM 673 C C . LYS A 1 86 ? 14.352 7.648 -11.114 1.00 90.38 86 LYS A C 1
ATOM 675 O O . LYS A 1 86 ? 15.229 7.368 -11.921 1.00 90.38 86 LYS A O 1
ATOM 680 N N . LEU A 1 87 ? 14.198 7.006 -9.954 1.00 91.31 87 LEU A N 1
ATOM 681 C CA . LEU A 1 87 ? 14.998 5.857 -9.524 1.00 91.31 87 LEU A CA 1
ATOM 682 C C . LEU A 1 87 ? 14.386 4.526 -9.977 1.00 91.31 87 LEU A C 1
ATOM 684 O O . LEU A 1 87 ? 15.040 3.491 -9.873 1.00 91.31 87 LEU A O 1
ATOM 688 N N . ARG A 1 88 ? 13.143 4.538 -10.475 1.00 92.06 88 ARG A N 1
ATOM 689 C CA . ARG A 1 88 ? 12.452 3.327 -10.914 1.00 92.06 88 ARG A CA 1
ATOM 690 C C . ARG A 1 88 ? 13.068 2.789 -12.207 1.00 92.06 88 ARG A C 1
ATOM 692 O O . ARG A 1 88 ? 13.098 3.516 -13.207 1.00 92.06 88 ARG A O 1
ATOM 699 N N . PRO A 1 89 ? 13.526 1.526 -12.236 1.00 95.00 89 PRO A N 1
ATOM 700 C CA . PRO A 1 89 ? 14.040 0.925 -13.453 1.00 95.00 89 PRO A CA 1
ATOM 701 C C . PRO A 1 89 ? 12.917 0.679 -14.464 1.00 95.00 89 PRO A C 1
ATOM 703 O O . PRO A 1 89 ? 11.739 0.552 -14.121 1.00 95.00 89 PRO A O 1
ATOM 706 N N . SER A 1 90 ? 13.296 0.553 -15.733 1.00 95.44 90 SER A N 1
ATOM 707 C CA . SER A 1 90 ? 12.410 -0.045 -16.732 1.00 95.44 90 SER A CA 1
ATOM 708 C C . SER A 1 90 ? 12.318 -1.564 -16.517 1.00 95.44 90 SER A C 1
ATOM 710 O O . SER A 1 90 ? 13.195 -2.161 -15.892 1.00 95.44 90 SER A O 1
ATOM 712 N N . ALA A 1 91 ? 11.293 -2.212 -17.077 1.00 96.88 91 ALA A N 1
ATOM 713 C CA . ALA A 1 91 ? 11.174 -3.672 -17.026 1.00 96.88 91 ALA A CA 1
ATOM 714 C C . ALA A 1 91 ? 12.342 -4.397 -17.730 1.00 96.88 91 ALA A C 1
ATOM 716 O O . ALA A 1 91 ? 12.679 -5.530 -17.378 1.00 96.88 91 ALA A O 1
ATOM 717 N N . ASN A 1 92 ? 12.979 -3.747 -18.712 1.00 96.06 92 ASN A N 1
ATOM 718 C CA . ASN A 1 92 ? 14.204 -4.224 -19.342 1.00 96.06 92 ASN A CA 1
ATOM 719 C C . ASN A 1 92 ? 15.426 -3.599 -18.654 1.00 96.06 92 ASN A C 1
ATOM 721 O O . ASN A 1 92 ? 15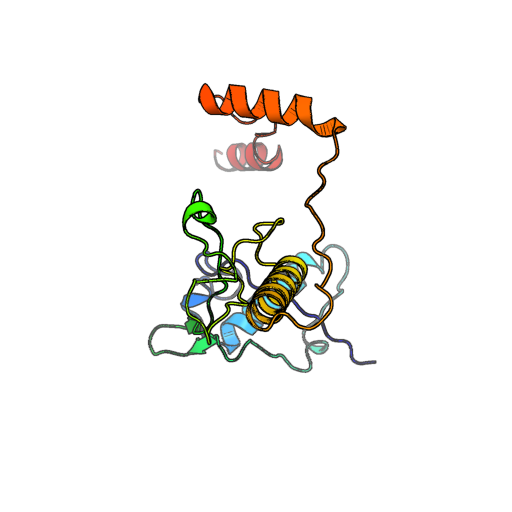.697 -2.407 -18.800 1.00 96.06 92 ASN A O 1
ATOM 725 N N . VAL A 1 93 ? 16.186 -4.416 -17.931 1.00 94.81 93 VAL A N 1
ATOM 726 C CA . VAL A 1 93 ? 17.395 -3.984 -17.208 1.00 94.81 93 VAL A CA 1
ATOM 727 C C . VAL A 1 93 ? 18.693 -4.201 -17.991 1.00 94.81 93 VAL A C 1
ATOM 729 O O . VAL A 1 93 ? 19.775 -4.022 -17.445 1.00 94.81 93 VAL A O 1
ATOM 732 N N . GLY A 1 94 ? 18.615 -4.619 -19.259 1.00 93.19 94 GLY A N 1
ATOM 733 C CA . GLY A 1 94 ? 19.789 -4.858 -20.110 1.00 93.19 94 GLY A CA 1
ATOM 734 C C . GLY A 1 94 ? 20.521 -6.183 -19.858 1.00 93.19 94 GLY A C 1
ATOM 735 O O . GLY A 1 94 ? 21.428 -6.522 -20.608 1.00 93.19 94 GLY A O 1
ATOM 736 N N . ILE A 1 95 ? 20.109 -6.963 -18.857 1.00 94.38 95 ILE A N 1
ATOM 737 C CA . ILE A 1 95 ? 20.619 -8.318 -18.607 1.00 94.38 95 ILE A CA 1
ATOM 738 C C . ILE A 1 95 ? 19.812 -9.308 -19.452 1.00 94.38 95 ILE A C 1
ATOM 740 O O . ILE A 1 95 ? 18.582 -9.318 -19.392 1.00 94.38 95 ILE A O 1
ATOM 744 N N . GLU A 1 96 ? 20.488 -10.132 -20.251 1.00 90.31 96 GLU A N 1
ATOM 745 C CA . GLU A 1 96 ? 19.879 -10.980 -21.286 1.00 90.31 96 GLU A CA 1
ATOM 746 C C . GLU A 1 96 ? 18.735 -11.851 -20.746 1.00 90.31 96 GLU A C 1
ATOM 748 O O . GLU A 1 96 ? 17.604 -11.771 -21.223 1.00 90.31 96 GLU A O 1
ATOM 753 N N . ASN A 1 97 ? 18.986 -12.577 -19.665 1.00 92.75 97 ASN A N 1
ATOM 754 C CA . ASN A 1 97 ? 18.063 -13.527 -19.052 1.00 92.75 97 ASN A CA 1
ATOM 755 C C . ASN A 1 97 ? 17.262 -12.954 -17.867 1.00 92.75 97 ASN A C 1
ATOM 757 O O . ASN A 1 97 ? 16.719 -13.725 -17.078 1.00 92.75 97 ASN A O 1
ATOM 761 N N . LEU A 1 98 ? 17.179 -11.624 -17.726 1.00 95.31 98 LEU A N 1
ATOM 762 C CA . LEU A 1 98 ? 16.453 -10.974 -16.631 1.00 95.31 98 LEU A CA 1
ATOM 763 C C . LEU A 1 98 ? 15.517 -9.860 -17.125 1.00 95.31 98 LEU A C 1
ATOM 765 O O . LEU A 1 98 ? 15.888 -8.996 -17.925 1.00 95.31 98 LEU A O 1
ATOM 769 N N . THR A 1 99 ? 14.295 -9.865 -16.602 1.00 97.00 99 THR A N 1
ATOM 770 C CA . THR A 1 99 ? 13.280 -8.812 -16.757 1.00 97.00 99 THR A CA 1
ATOM 771 C C . THR A 1 99 ? 12.597 -8.578 -15.416 1.00 97.00 99 THR A C 1
ATOM 773 O O . THR A 1 99 ? 12.468 -9.514 -14.630 1.00 97.00 99 THR A O 1
ATOM 776 N N . LEU A 1 100 ? 12.135 -7.355 -15.162 1.00 97.25 100 LEU A N 1
ATOM 777 C CA . LEU A 1 100 ? 11.495 -6.985 -13.900 1.00 97.25 100 LEU A CA 1
ATOM 778 C C . LEU A 1 100 ? 9.992 -6.759 -14.074 1.00 97.25 100 LEU A C 1
ATOM 780 O O . LEU A 1 100 ? 9.585 -5.995 -14.945 1.00 97.25 100 LEU A O 1
ATOM 784 N N . ALA A 1 101 ? 9.196 -7.367 -13.193 1.00 96.38 101 ALA A N 1
ATOM 785 C C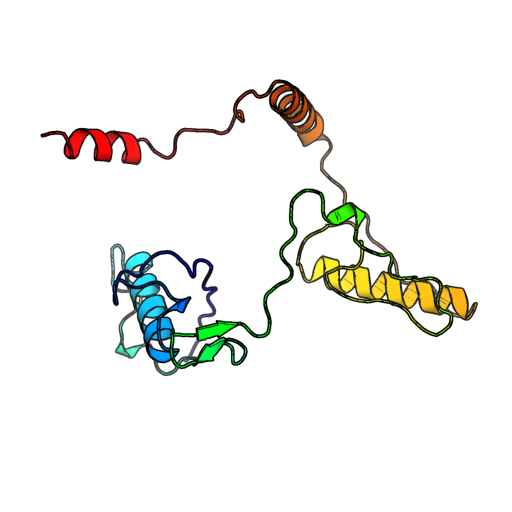A . ALA A 1 101 ? 7.760 -7.138 -13.036 1.00 96.38 101 ALA A CA 1
ATOM 786 C C . ALA A 1 101 ? 7.462 -6.964 -11.540 1.00 96.38 101 ALA A C 1
ATOM 788 O O . ALA A 1 101 ? 7.310 -7.942 -10.814 1.00 96.38 101 ALA A O 1
ATOM 789 N N . SER A 1 102 ? 7.488 -5.724 -11.057 1.00 92.12 102 SER A N 1
ATOM 790 C CA . SER A 1 102 ? 7.317 -5.405 -9.637 1.00 92.12 102 SER A CA 1
ATOM 791 C C . SER A 1 102 ? 6.819 -3.971 -9.463 1.00 92.12 102 SER A C 1
ATOM 793 O O . SER A 1 102 ? 6.915 -3.173 -10.395 1.00 92.12 102 SER A O 1
ATOM 795 N N . ASP A 1 103 ? 6.350 -3.627 -8.267 1.00 90.19 103 ASP A N 1
ATOM 796 C CA . ASP A 1 103 ? 5.748 -2.328 -7.941 1.00 90.19 103 ASP A CA 1
ATOM 797 C C . ASP A 1 103 ? 6.721 -1.150 -8.086 1.00 90.19 103 ASP A C 1
ATOM 799 O O . ASP A 1 103 ? 6.298 -0.007 -8.257 1.00 90.19 103 ASP A O 1
ATOM 803 N N . TYR A 1 104 ? 8.033 -1.412 -8.044 1.00 91.31 104 TYR A N 1
ATOM 804 C CA . TYR A 1 104 ? 9.075 -0.405 -8.267 1.00 91.31 104 TYR A CA 1
ATOM 805 C C . TYR A 1 104 ? 9.470 -0.249 -9.742 1.00 91.31 104 TYR A C 1
ATOM 807 O O . TYR A 1 104 ? 10.300 0.601 -10.061 1.00 91.31 104 TYR A O 1
ATOM 815 N N . VAL A 1 105 ? 8.909 -1.046 -10.656 1.00 94.50 105 VAL A 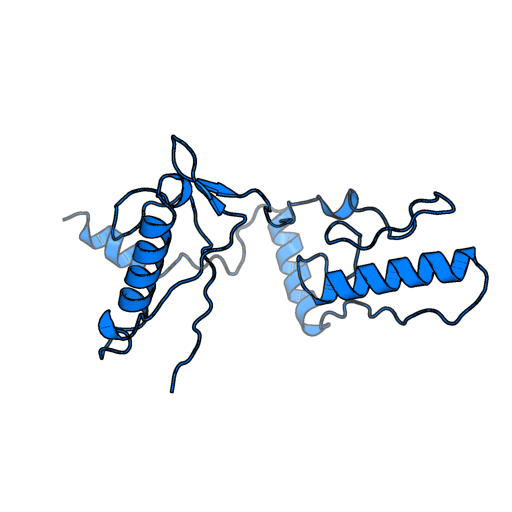N 1
ATOM 816 C CA . VAL A 1 105 ? 9.113 -0.854 -12.096 1.00 94.50 105 VAL A CA 1
ATOM 817 C C . VAL A 1 105 ? 8.392 0.415 -12.536 1.00 94.50 105 VAL A C 1
ATOM 819 O O . VAL A 1 105 ? 7.285 0.720 -12.093 1.00 94.50 105 VAL A O 1
ATOM 822 N N . ARG A 1 106 ? 9.028 1.181 -13.423 1.00 94.06 106 ARG A N 1
ATOM 823 C CA . ARG A 1 106 ? 8.445 2.401 -13.975 1.00 94.06 106 ARG A CA 1
ATOM 824 C C . ARG A 1 106 ? 7.278 2.073 -14.913 1.00 94.06 106 ARG A C 1
ATOM 826 O O . ARG A 1 106 ? 7.481 1.480 -15.977 1.00 94.06 106 ARG A O 1
ATOM 833 N N . THR A 1 107 ? 6.089 2.512 -14.516 1.00 94.00 107 THR A N 1
ATOM 834 C CA . THR A 1 107 ? 4.803 2.376 -15.219 1.00 94.00 107 THR A CA 1
ATOM 835 C C . THR A 1 107 ? 4.174 3.751 -15.444 1.00 94.00 107 THR A C 1
ATOM 837 O O . THR A 1 107 ? 4.744 4.761 -15.021 1.00 94.00 107 THR A O 1
ATOM 840 N N . ASN A 1 108 ? 3.033 3.808 -16.129 1.00 93.00 108 ASN A N 1
ATOM 841 C CA . ASN A 1 108 ? 2.380 5.066 -16.479 1.00 93.00 108 ASN A CA 1
ATOM 842 C C . ASN A 1 108 ? 1.627 5.694 -15.298 1.00 93.00 108 ASN A C 1
ATOM 844 O O . ASN A 1 108 ? 1.618 6.913 -15.174 1.00 93.00 108 ASN A O 1
ATOM 848 N N . SER A 1 109 ? 1.043 4.890 -14.405 1.00 86.69 109 SER A N 1
ATOM 849 C CA . SER A 1 109 ? 0.246 5.405 -13.277 1.00 86.69 109 SER A CA 1
ATOM 850 C C . SER A 1 109 ? 1.056 5.801 -12.034 1.00 86.69 109 SER A C 1
ATOM 852 O O . SER A 1 109 ? 0.486 6.430 -11.151 1.00 86.69 109 SER A O 1
ATOM 854 N N . ASP A 1 110 ? 2.346 5.431 -11.946 1.00 83.69 110 ASP A N 1
ATOM 855 C CA . ASP A 1 110 ? 3.253 5.691 -10.803 1.00 83.69 110 ASP A CA 1
ATOM 856 C C . ASP A 1 110 ? 2.561 5.617 -9.423 1.00 83.69 110 ASP A C 1
ATOM 858 O O . ASP A 1 110 ? 2.680 6.517 -8.591 1.00 83.69 110 ASP A O 1
ATOM 862 N N . LEU A 1 111 ? 1.809 4.536 -9.186 1.00 84.88 111 LEU A N 1
ATOM 863 C CA . LEU A 1 111 ? 1.018 4.303 -7.976 1.00 84.88 111 LEU A CA 1
ATOM 864 C C . LEU A 1 111 ? 1.072 2.820 -7.595 1.00 84.88 111 LEU A C 1
ATOM 866 O O . LEU A 1 111 ? 1.016 1.955 -8.467 1.00 84.88 111 LEU A O 1
ATOM 870 N N . ALA A 1 112 ? 1.135 2.511 -6.297 1.00 85.50 112 ALA A N 1
ATOM 871 C CA . ALA A 1 112 ? 0.960 1.144 -5.807 1.00 85.50 112 ALA A CA 1
ATOM 872 C C . ALA A 1 112 ? -0.492 0.696 -6.049 1.00 85.50 112 ALA A C 1
ATOM 874 O O . ALA A 1 112 ? -1.392 0.992 -5.266 1.00 85.50 112 ALA A O 1
ATOM 875 N N . SER A 1 113 ? -0.722 0.047 -7.189 1.00 89.00 113 SER A N 1
ATOM 876 C CA . SER A 1 113 ? -2.043 -0.330 -7.689 1.00 89.00 113 SER A CA 1
ATOM 877 C C . SER A 1 113 ? -1.966 -1.633 -8.483 1.00 89.00 113 SER A C 1
ATOM 879 O O . SER A 1 113 ? -0.908 -1.991 -9.015 1.00 89.00 113 SER A O 1
ATOM 881 N N . MET A 1 114 ? -3.093 -2.340 -8.596 1.00 92.81 114 MET A N 1
ATOM 882 C CA . MET A 1 114 ? -3.160 -3.566 -9.401 1.00 92.81 114 MET A CA 1
ATOM 883 C C . MET A 1 114 ? -2.947 -3.262 -10.890 1.00 92.81 114 MET A C 1
ATOM 885 O O . MET A 1 114 ? -2.363 -4.062 -11.620 1.00 92.81 114 MET A O 1
ATOM 889 N N . GLU A 1 115 ? -3.362 -2.078 -11.332 1.00 93.00 115 GLU A N 1
ATOM 890 C CA . GLU A 1 115 ? -3.192 -1.554 -12.681 1.00 93.00 115 GLU A CA 1
ATOM 891 C C . GLU A 1 115 ? -1.708 -1.378 -13.012 1.00 93.00 115 GLU A C 1
ATOM 893 O O . GLU A 1 115 ? -1.241 -1.894 -14.032 1.00 93.00 115 GLU A O 1
ATOM 898 N N . SER A 1 116 ? -0.943 -0.737 -12.119 1.00 92.50 116 SER A N 1
ATOM 899 C CA . SER A 1 116 ? 0.511 -0.618 -12.260 1.00 92.50 116 SER A CA 1
ATOM 900 C C . SER A 1 116 ? 1.207 -1.977 -12.213 1.00 92.50 116 SER A C 1
ATOM 902 O O . SER A 1 116 ? 2.105 -2.213 -13.020 1.00 92.50 116 SER A O 1
ATOM 904 N N . ALA A 1 117 ? 0.787 -2.899 -11.343 1.00 93.56 117 ALA A N 1
ATOM 905 C CA . ALA A 1 117 ? 1.357 -4.249 -11.300 1.00 93.56 117 ALA A CA 1
ATOM 906 C C . ALA A 1 117 ? 1.128 -5.010 -12.623 1.00 93.56 117 ALA A C 1
ATOM 908 O O . ALA A 1 117 ? 2.053 -5.606 -13.185 1.00 93.56 117 ALA A O 1
ATOM 909 N N . ASN A 1 118 ? -0.085 -4.931 -13.178 1.00 95.69 118 ASN A N 1
ATOM 910 C CA . ASN A 1 118 ? -0.417 -5.512 -14.477 1.00 95.69 118 ASN A CA 1
ATOM 911 C C . ASN A 1 118 ? 0.385 -4.863 -15.620 1.00 95.69 118 ASN A C 1
ATOM 913 O O . ASN A 1 118 ? 0.918 -5.566 -16.483 1.00 95.69 118 ASN A O 1
ATOM 917 N N . GLU A 1 119 ? 0.523 -3.535 -15.624 1.00 96.81 119 GLU A N 1
ATOM 918 C CA . GLU A 1 119 ? 1.338 -2.827 -16.613 1.00 96.81 119 GLU A CA 1
ATOM 919 C C . GLU A 1 119 ? 2.819 -3.237 -16.526 1.00 96.81 119 GLU A C 1
ATOM 921 O O . GLU A 1 119 ? 3.435 -3.530 -17.554 1.00 96.81 119 GLU A O 1
ATOM 926 N N . ALA A 1 120 ? 3.384 -3.336 -15.318 1.00 96.50 120 ALA A N 1
ATOM 927 C CA . ALA A 1 120 ? 4.752 -3.807 -15.098 1.00 96.50 120 ALA A CA 1
ATOM 928 C C . ALA A 1 120 ? 4.959 -5.227 -15.651 1.00 96.50 120 ALA A C 1
ATOM 930 O O . ALA A 1 120 ? 5.943 -5.479 -16.351 1.00 96.50 120 ALA A O 1
ATOM 931 N N . GLY A 1 121 ? 4.003 -6.135 -15.421 1.00 97.19 121 GLY A N 1
ATOM 932 C CA . GLY A 1 121 ? 4.014 -7.483 -15.995 1.00 97.19 121 GLY A CA 1
ATOM 933 C C . GLY A 1 121 ? 3.989 -7.481 -17.526 1.00 97.19 121 GLY A C 1
ATOM 934 O O . GLY A 1 121 ? 4.779 -8.176 -18.168 1.00 97.19 121 GLY A O 1
ATOM 935 N N . ARG A 1 122 ? 3.148 -6.639 -18.138 1.00 97.50 122 ARG A N 1
ATOM 936 C CA . ARG A 1 122 ? 3.101 -6.474 -19.602 1.00 97.50 122 ARG A CA 1
ATOM 937 C C . ARG A 1 122 ? 4.409 -5.930 -20.164 1.00 97.50 122 ARG A C 1
ATOM 939 O O . ARG A 1 122 ? 4.896 -6.436 -21.173 1.00 97.50 122 ARG A O 1
ATOM 946 N N . ARG A 1 123 ? 5.014 -4.942 -19.500 1.00 97.62 123 ARG A N 1
ATOM 947 C CA . ARG A 1 123 ? 6.326 -4.399 -19.883 1.00 97.62 123 ARG A CA 1
ATOM 948 C C . ARG A 1 123 ? 7.421 -5.466 -19.795 1.00 97.62 123 ARG A C 1
ATOM 950 O O . ARG A 1 123 ? 8.249 -5.544 -20.701 1.00 97.62 123 ARG A O 1
ATOM 957 N N . ALA A 1 124 ? 7.406 -6.314 -18.766 1.00 97.50 124 ALA A N 1
ATOM 958 C CA . ALA A 1 124 ? 8.350 -7.425 -18.628 1.00 97.50 124 ALA A CA 1
ATOM 959 C C . ALA A 1 124 ? 8.184 -8.469 -19.741 1.00 97.50 124 ALA A C 1
ATOM 961 O O . ALA A 1 124 ? 9.165 -8.851 -20.380 1.00 97.50 124 ALA A O 1
ATOM 962 N N . ALA A 1 125 ? 6.943 -8.867 -20.034 1.00 96.62 125 ALA A N 1
ATOM 963 C CA . ALA A 1 125 ? 6.638 -9.781 -21.132 1.00 96.62 125 ALA A CA 1
ATOM 964 C C . ALA A 1 125 ? 7.090 -9.210 -22.487 1.00 96.62 125 ALA A C 1
ATOM 966 O O . ALA A 1 125 ? 7.709 -9.912 -23.284 1.00 96.62 125 ALA A O 1
ATOM 967 N N . ASN A 1 126 ? 6.859 -7.917 -22.726 1.00 97.00 126 ASN A N 1
ATOM 968 C CA . ASN A 1 126 ? 7.315 -7.235 -23.937 1.00 97.00 126 ASN A CA 1
ATOM 969 C C . ASN A 1 126 ? 8.839 -7.193 -24.045 1.00 97.00 126 ASN A C 1
ATOM 971 O O . ASN A 1 126 ? 9.374 -7.433 -25.126 1.00 97.00 126 ASN A O 1
ATOM 975 N N . ALA A 1 127 ? 9.541 -6.937 -22.938 1.00 96.12 127 ALA A N 1
ATOM 976 C CA . ALA A 1 127 ? 10.999 -6.987 -22.901 1.00 96.12 127 ALA A CA 1
ATOM 977 C C . ALA A 1 127 ? 11.526 -8.389 -23.246 1.00 96.12 127 ALA A C 1
ATOM 979 O O . ALA A 1 127 ? 12.507 -8.511 -23.977 1.00 96.12 127 ALA A O 1
ATOM 980 N N . PHE A 1 128 ? 10.865 -9.449 -22.773 1.00 94.56 128 PHE A N 1
ATOM 981 C CA . PHE A 1 128 ? 11.203 -10.826 -23.136 1.00 94.56 128 PHE A CA 1
ATOM 982 C C . PHE A 1 128 ? 10.951 -11.116 -24.625 1.00 94.56 128 PHE A C 1
ATOM 984 O O . PHE A 1 128 ? 11.858 -11.575 -25.318 1.00 94.56 128 PHE A O 1
ATOM 991 N N . ILE A 1 129 ? 9.759 -10.790 -25.137 1.00 95.06 129 ILE A N 1
ATOM 992 C CA . ILE A 1 129 ? 9.376 -10.965 -26.552 1.00 95.06 129 ILE A CA 1
ATOM 993 C C . ILE A 1 129 ? 10.367 -10.258 -27.480 1.00 95.06 129 ILE A C 1
ATOM 995 O O . ILE A 1 129 ? 10.815 -10.834 -28.472 1.00 95.06 129 ILE A O 1
ATOM 999 N N . GLN A 1 130 ? 10.752 -9.028 -27.134 1.00 93.44 130 GLN A N 1
ATOM 1000 C CA . GLN A 1 130 ? 11.721 -8.252 -27.901 1.00 93.44 130 GLN A CA 1
ATOM 1001 C C . GLN A 1 130 ? 13.088 -8.945 -27.964 1.00 93.44 130 GLN A C 1
ATOM 1003 O O . GLN A 1 130 ? 13.685 -8.994 -29.035 1.00 93.44 130 GLN A O 1
ATOM 1008 N N . LYS A 1 131 ? 13.574 -9.498 -26.844 1.00 92.00 131 LYS A N 1
ATOM 1009 C CA . LYS A 1 131 ? 14.861 -10.212 -26.789 1.00 92.00 131 LYS A CA 1
ATOM 1010 C C . LYS A 1 131 ? 14.847 -11.513 -27.592 1.00 92.00 131 LYS A C 1
ATOM 1012 O O . LYS A 1 131 ? 15.832 -11.822 -28.248 1.00 92.00 131 LYS A O 1
ATOM 1017 N N . GLN A 1 132 ? 13.740 -12.257 -27.557 1.00 91.75 132 GLN A N 1
ATOM 1018 C CA . GLN A 1 132 ? 13.600 -13.507 -28.314 1.00 91.75 132 GLN A CA 1
ATOM 1019 C C . GLN A 1 132 ? 13.345 -13.278 -29.810 1.00 91.75 132 GLN A C 1
ATOM 1021 O O . GLN A 1 132 ? 13.505 -14.197 -30.609 1.00 91.75 132 GLN A O 1
ATOM 1026 N N . GLY A 1 133 ? 12.907 -12.076 -30.200 1.00 89.88 133 GLY A N 1
ATOM 1027 C CA . GLY A 1 133 ? 12.506 -11.782 -31.577 1.00 89.88 133 GLY A CA 1
ATOM 1028 C C . GLY A 1 133 ? 11.276 -12.578 -32.030 1.00 89.88 133 GLY A C 1
ATOM 1029 O O . GLY A 1 133 ? 11.068 -12.757 -33.228 1.00 89.88 133 GLY A O 1
ATOM 1030 N N . MET A 1 134 ? 10.471 -13.084 -31.088 1.00 88.94 134 MET A N 1
ATOM 1031 C CA . MET A 1 134 ? 9.324 -13.952 -31.356 1.00 88.94 134 MET A CA 1
ATOM 1032 C C . MET A 1 134 ? 8.137 -13.594 -30.465 1.00 88.94 134 MET A C 1
ATOM 1034 O O . MET A 1 134 ? 8.289 -13.371 -29.266 1.00 88.94 134 MET A O 1
ATOM 1038 N N . GLY A 1 135 ? 6.938 -13.612 -31.049 1.00 91.50 135 GLY A N 1
ATOM 1039 C CA . GLY A 1 135 ? 5.682 -13.324 -30.355 1.00 91.50 135 GLY A CA 1
ATOM 1040 C C . GLY A 1 135 ? 5.124 -11.930 -30.649 1.00 91.50 135 GLY A C 1
ATOM 1041 O O . GLY A 1 135 ? 5.739 -11.113 -31.332 1.00 91.50 135 GLY A O 1
ATOM 1042 N N . ARG A 1 136 ? 3.911 -11.669 -30.151 1.00 95.69 136 ARG A N 1
ATOM 1043 C CA . ARG A 1 136 ? 3.212 -10.387 -30.304 1.00 95.69 136 ARG A CA 1
ATOM 1044 C C . ARG A 1 136 ? 3.275 -9.608 -28.985 1.00 95.69 136 ARG A C 1
ATOM 1046 O O . ARG A 1 136 ? 2.846 -10.165 -27.977 1.00 95.69 136 ARG A O 1
ATOM 1053 N N . PRO A 1 137 ? 3.731 -8.341 -28.979 1.00 96.06 137 PRO A N 1
ATOM 1054 C CA . PRO A 1 137 ? 3.741 -7.520 -27.773 1.00 96.06 137 PRO A CA 1
ATOM 1055 C C . PRO A 1 137 ? 2.352 -7.389 -27.137 1.00 96.06 137 PRO A C 1
ATOM 1057 O O . PRO A 1 137 ? 1.347 -7.192 -27.828 1.00 96.06 137 PRO A O 1
ATOM 1060 N N . ALA A 1 138 ? 2.307 -7.455 -25.811 1.00 96.81 138 ALA A N 1
ATOM 1061 C CA . ALA A 1 138 ? 1.170 -7.036 -25.016 1.00 96.81 138 ALA A CA 1
ATOM 1062 C C . ALA A 1 138 ? 0.995 -5.512 -25.127 1.00 96.81 138 ALA A C 1
ATOM 1064 O O . ALA A 1 138 ? 1.953 -4.749 -25.031 1.00 96.81 138 ALA A O 1
ATOM 1065 N N . GLN A 1 139 ? -0.242 -5.058 -25.318 1.00 96.94 139 GLN A N 1
ATOM 1066 C CA . GLN A 1 139 ? -0.584 -3.632 -25.342 1.00 96.94 139 GLN A CA 1
ATOM 1067 C C . GLN A 1 139 ? -0.142 -2.913 -24.051 1.00 96.94 139 GLN A C 1
ATOM 1069 O O . GLN A 1 139 ? -0.228 -3.467 -22.962 1.00 96.94 139 GLN A O 1
ATOM 1074 N N . ILE A 1 140 ? 0.309 -1.673 -24.136 1.00 96.69 140 ILE A N 1
ATOM 1075 C CA . ILE A 1 140 ? 0.458 -0.813 -22.958 1.00 96.69 140 ILE A CA 1
ATOM 1076 C C . ILE A 1 140 ? -0.563 0.306 -23.112 1.00 96.69 140 ILE A C 1
ATOM 1078 O O . ILE A 1 140 ? -0.807 0.759 -24.231 1.00 96.69 140 ILE A O 1
ATOM 1082 N N . TRP A 1 141 ? -1.215 0.671 -22.014 1.00 94.62 141 TRP A N 1
ATOM 1083 C CA . TRP A 1 141 ? -2.149 1.789 -21.981 1.00 94.62 141 TRP A CA 1
ATOM 1084 C C . TRP A 1 141 ? -1.434 2.988 -21.386 1.00 94.62 141 TRP A C 1
ATOM 1086 O O . TRP A 1 141 ? -0.814 2.872 -20.329 1.00 94.62 141 TRP A O 1
ATOM 1096 N N . GLU A 1 142 ? -1.500 4.113 -22.083 1.00 92.44 142 GLU A N 1
ATOM 1097 C CA . GLU A 1 142 ? -0.992 5.379 -21.571 1.00 92.44 142 GLU A CA 1
ATOM 1098 C C . GLU A 1 142 ? -1.929 5.937 -20.497 1.00 92.44 142 GLU A C 1
ATOM 1100 O O . GLU A 1 142 ? -3.127 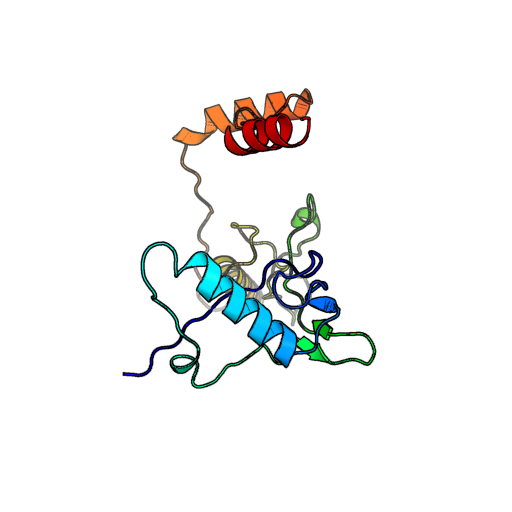5.642 -20.484 1.00 92.44 142 GLU A O 1
ATOM 1105 N N . LEU A 1 143 ? -1.365 6.719 -19.575 1.00 89.50 143 LEU A N 1
ATOM 1106 C CA . LEU A 1 143 ? -2.165 7.478 -18.623 1.00 89.50 143 LEU A CA 1
ATOM 1107 C C . LEU A 1 143 ? -2.690 8.724 -19.339 1.00 89.50 143 LEU A C 1
ATOM 1109 O O . LEU A 1 143 ? -1.928 9.644 -19.630 1.00 89.50 143 LEU A O 1
ATOM 1113 N N . GLU A 1 144 ? -3.987 8.739 -19.622 1.00 89.31 144 GLU A N 1
ATOM 1114 C CA . GLU A 1 144 ? -4.669 9.901 -20.184 1.00 89.31 144 GLU A CA 1
ATOM 1115 C C . GLU A 1 144 ? -5.298 10.720 -19.056 1.00 89.31 144 GLU A C 1
ATOM 1117 O O . GLU A 1 144 ? -6.122 10.225 -18.283 1.00 89.31 144 GLU A O 1
ATOM 1122 N N . GLU A 1 145 ? -4.914 11.989 -18.963 1.00 88.06 145 GLU A N 1
ATOM 1123 C CA . GLU A 1 145 ? -5.536 12.943 -18.053 1.00 88.06 145 GLU A CA 1
ATOM 1124 C C . GLU A 1 145 ? -6.503 13.842 -18.837 1.00 88.06 145 GLU A C 1
ATOM 1126 O O . GLU A 1 145 ? -6.154 14.297 -19.926 1.00 88.06 145 GLU A O 1
ATOM 1131 N N . PRO A 1 146 ? -7.709 14.138 -18.320 1.00 92.81 146 PRO A N 1
ATOM 1132 C CA . PRO A 1 146 ? -8.631 15.024 -19.023 1.00 92.81 146 PRO A CA 1
ATOM 1133 C C . PRO A 1 146 ? -8.064 16.443 -19.178 1.00 92.81 146 PRO A C 1
ATOM 1135 O O . PRO A 1 146 ? -7.777 17.104 -18.176 1.00 92.81 146 PRO A O 1
ATOM 1138 N N . ASP A 1 147 ? -8.028 16.952 -20.415 1.00 93.94 147 ASP A N 1
ATOM 1139 C CA . ASP A 1 147 ? -7.539 18.305 -20.755 1.00 93.94 147 ASP A CA 1
ATOM 1140 C C . ASP A 1 147 ? -8.220 19.425 -19.950 1.00 93.94 147 ASP A C 1
ATOM 1142 O O . ASP A 1 147 ? -7.643 20.487 -19.710 1.00 93.94 147 ASP A O 1
ATOM 1146 N N . LEU A 1 148 ? -9.452 19.181 -19.487 1.00 95.81 148 LEU A N 1
ATOM 1147 C CA . LEU A 1 148 ? -10.213 20.090 -18.628 1.00 95.81 148 LEU A CA 1
ATOM 1148 C C . LEU A 1 148 ? -9.431 20.518 -17.372 1.00 95.81 148 LEU A C 1
ATOM 1150 O O . LEU A 1 148 ? -9.669 21.607 -16.849 1.00 95.81 148 LEU A O 1
ATOM 1154 N N . PHE A 1 149 ? -8.509 19.683 -16.885 1.00 92.88 149 PHE A N 1
ATOM 1155 C CA . PHE A 1 149 ? -7.739 19.961 -15.675 1.00 92.88 149 PHE A CA 1
ATOM 1156 C C . PHE A 1 149 ? -6.448 20.756 -15.908 1.00 92.88 149 PHE A C 1
ATOM 1158 O O . PHE A 1 149 ? -5.886 21.278 -14.943 1.00 92.88 149 PHE A O 1
ATOM 1165 N N . GLU A 1 150 ? -5.999 20.927 -17.153 1.00 94.25 150 GLU A N 1
ATOM 1166 C CA . GLU A 1 150 ? -4.734 21.608 -17.465 1.00 94.25 150 GLU A CA 1
ATOM 1167 C C . GLU A 1 150 ? -4.638 23.048 -16.925 1.00 94.25 150 GLU A C 1
ATOM 1169 O O . GLU A 1 150 ? -3.616 23.388 -16.317 1.00 94.25 150 GLU A O 1
ATOM 1174 N N . PRO A 1 151 ? -5.682 23.903 -17.021 1.00 94.31 151 PRO A N 1
ATOM 1175 C CA . PRO A 1 151 ? -5.619 25.247 -16.444 1.00 94.31 151 PRO A CA 1
ATOM 1176 C C . PRO A 1 151 ? -5.388 25.240 -14.926 1.00 94.31 151 PRO A C 1
ATOM 1178 O O . PRO A 1 151 ? -4.664 26.091 -14.401 1.00 94.31 151 PRO A O 1
ATOM 1181 N N . PHE A 1 152 ? -5.970 24.267 -14.219 1.00 92.00 152 PHE A N 1
ATOM 1182 C CA . PHE A 1 152 ? -5.849 24.144 -12.767 1.00 92.00 152 PHE A CA 1
ATOM 1183 C C . PHE A 1 152 ? -4.466 23.634 -12.356 1.00 92.00 152 PHE A C 1
ATOM 1185 O O . PHE A 1 152 ? -3.866 24.202 -11.442 1.00 92.00 152 PHE A O 1
ATOM 1192 N N . LYS A 1 153 ? -3.915 22.642 -13.070 1.00 91.50 153 LYS A N 1
ATOM 1193 C CA . LYS A 1 153 ? -2.531 22.176 -12.869 1.00 91.50 153 LYS A CA 1
ATOM 1194 C C . LYS A 1 153 ? -1.525 23.299 -13.111 1.00 91.50 153 LYS A C 1
ATOM 1196 O O . LYS A 1 153 ? -0.589 23.485 -12.335 1.00 91.50 153 LYS A O 1
ATOM 1201 N N . LEU A 1 154 ? -1.727 24.108 -14.154 1.00 92.56 154 LEU A N 1
ATOM 1202 C CA . LEU A 1 154 ? -0.848 25.243 -14.429 1.00 92.56 154 LEU A CA 1
ATOM 1203 C C . LEU A 1 154 ? -0.880 26.264 -13.285 1.00 92.56 154 LEU A C 1
ATOM 1205 O O . LEU A 1 154 ? 0.183 26.679 -12.814 1.00 92.56 154 LEU A O 1
ATOM 1209 N N . GLN A 1 155 ? -2.076 26.641 -12.823 1.00 93.50 155 GLN A N 1
ATOM 1210 C CA . GLN A 1 155 ? -2.248 27.556 -11.694 1.00 93.50 155 GLN A CA 1
ATOM 1211 C C . GLN A 1 155 ? -1.553 27.028 -10.431 1.00 93.50 155 GLN A C 1
ATOM 1213 O O . GLN A 1 155 ? -0.821 27.775 -9.777 1.00 93.50 155 GLN A O 1
ATOM 1218 N N . GLU A 1 156 ? -1.765 25.756 -10.101 1.00 92.06 156 GLU A N 1
ATOM 1219 C CA . GLU A 1 156 ? -1.155 25.084 -8.953 1.00 92.06 156 GLU A CA 1
ATOM 1220 C C . GLU A 1 156 ? 0.375 25.064 -9.069 1.00 92.06 156 GLU A C 1
ATOM 1222 O O . GLU A 1 156 ? 1.054 25.541 -8.159 1.00 92.06 156 GLU A O 1
ATOM 1227 N N . SER A 1 157 ? 0.923 24.712 -10.235 1.00 91.94 157 SER A N 1
ATOM 1228 C CA . SER A 1 157 ? 2.371 24.710 -10.472 1.00 91.94 157 SER A CA 1
ATOM 1229 C C . SER A 1 157 ? 3.023 26.089 -10.286 1.00 91.94 157 SER A C 1
ATOM 1231 O O . SER A 1 157 ? 4.142 26.191 -9.779 1.00 91.94 157 SER A O 1
ATOM 1233 N N . ILE A 1 158 ? 2.341 27.173 -10.689 1.00 93.88 158 ILE A N 1
ATOM 1234 C CA . ILE A 1 158 ? 2.830 28.548 -10.506 1.00 93.88 158 ILE A CA 1
ATOM 1235 C C . ILE A 1 158 ? 2.847 28.890 -9.019 1.00 93.88 158 ILE A C 1
ATOM 1237 O O . ILE A 1 158 ? 3.848 29.401 -8.521 1.00 93.88 158 ILE A O 1
ATOM 1241 N N . ARG A 1 159 ? 1.762 28.590 -8.302 1.00 93.44 159 ARG A N 1
ATOM 1242 C CA . ARG A 1 159 ? 1.655 28.850 -6.861 1.00 93.44 159 ARG A CA 1
ATOM 1243 C C . ARG A 1 159 ? 2.696 28.071 -6.071 1.00 93.44 159 ARG A C 1
ATOM 1245 O O . ARG A 1 159 ? 3.371 28.674 -5.243 1.00 93.44 159 ARG A O 1
ATOM 1252 N N . TYR A 1 160 ? 2.879 26.791 -6.392 1.00 90.50 160 TYR A N 1
ATOM 1253 C CA . TYR A 1 160 ? 3.897 25.939 -5.788 1.00 90.50 160 TYR A CA 1
ATOM 1254 C C . TYR A 1 160 ? 5.301 26.530 -5.970 1.00 90.50 160 TYR A C 1
ATOM 1256 O O . TYR A 1 160 ? 6.033 26.696 -4.997 1.00 90.50 160 TYR A O 1
ATOM 1264 N N . ARG A 1 161 ? 5.658 26.959 -7.192 1.00 94.31 161 ARG A N 1
ATOM 1265 C CA . ARG A 1 161 ? 6.948 27.628 -7.463 1.00 94.31 161 ARG A CA 1
ATOM 1266 C C . ARG A 1 161 ? 7.123 28.950 -6.711 1.00 94.31 161 ARG A C 1
ATOM 1268 O O . ARG A 1 161 ? 8.252 29.333 -6.426 1.00 94.31 161 ARG A O 1
ATOM 1275 N N . LEU A 1 162 ? 6.028 29.644 -6.406 1.00 95.06 162 LEU A N 1
ATOM 1276 C CA . LEU A 1 162 ? 6.024 30.885 -5.628 1.00 95.06 162 LEU A CA 1
ATOM 1277 C C . LEU A 1 162 ? 5.922 30.653 -4.109 1.00 95.06 162 LEU A C 1
ATOM 1279 O O . LEU A 1 162 ? 5.873 31.627 -3.362 1.00 95.06 162 LEU A O 1
ATOM 1283 N N . GLY A 1 163 ? 5.863 29.399 -3.642 1.00 93.38 163 GLY A N 1
ATOM 1284 C CA . GLY A 1 163 ? 5.676 29.070 -2.224 1.00 93.38 163 GLY A CA 1
ATOM 1285 C C . GLY A 1 163 ? 4.319 29.509 -1.660 1.00 93.38 163 GLY A C 1
ATOM 1286 O O . GLY A 1 163 ? 4.192 29.721 -0.457 1.00 93.38 163 GLY A O 1
ATOM 1287 N N . LEU A 1 164 ? 3.315 29.700 -2.520 1.00 89.81 164 LEU A N 1
ATOM 1288 C CA . LEU A 1 164 ? 1.968 30.095 -2.115 1.00 89.81 164 LEU A CA 1
ATOM 1289 C C . LEU A 1 164 ? 1.152 28.869 -1.669 1.00 89.81 164 LEU A C 1
ATOM 1291 O O . LEU A 1 164 ? 1.308 27.800 -2.261 1.00 89.81 164 LEU A O 1
ATOM 1295 N N . PRO A 1 165 ? 0.228 29.029 -0.701 1.00 85.94 165 PRO A N 1
ATOM 1296 C CA . PRO A 1 165 ? -0.632 27.944 -0.231 1.00 85.94 165 PRO A CA 1
ATOM 1297 C C . PRO A 1 165 ? -1.489 27.355 -1.357 1.00 85.94 165 PRO A C 1
ATOM 1299 O O . PRO A 1 165 ? -1.843 28.053 -2.325 1.00 85.94 165 PRO A O 1
ATOM 1302 N N . HIS A 1 166 ? -1.861 26.083 -1.229 1.00 82.81 166 HIS A N 1
ATOM 1303 C CA . HIS A 1 166 ? -2.709 25.419 -2.217 1.00 82.81 166 HIS A CA 1
ATOM 1304 C C . HIS A 1 166 ? -4.112 26.064 -2.209 1.00 82.81 166 HIS A C 1
ATOM 1306 O O . HIS A 1 166 ? -4.643 26.343 -1.138 1.00 82.81 166 HIS A O 1
ATOM 1312 N N . PRO A 1 167 ? -4.772 26.322 -3.357 1.00 78.94 167 PRO A N 1
ATOM 1313 C CA . PRO A 1 167 ? -6.100 26.957 -3.370 1.00 78.94 167 PRO A CA 1
ATOM 1314 C C . PRO A 1 167 ? -7.167 26.194 -2.572 1.00 78.94 167 PRO A C 1
ATOM 1316 O O . PRO A 1 167 ? -8.099 26.799 -2.052 1.00 78.94 167 PRO A O 1
ATOM 1319 N N . ALA A 1 168 ? -7.012 24.870 -2.478 1.00 73.44 168 ALA A N 1
ATOM 1320 C CA . ALA A 1 168 ? -7.858 23.990 -1.678 1.00 73.44 168 ALA A CA 1
ATOM 1321 C C . ALA A 1 168 ? -7.312 23.711 -0.264 1.00 73.44 168 ALA A C 1
ATOM 1323 O O . ALA A 1 168 ? -7.858 22.844 0.414 1.00 73.44 168 ALA A O 1
ATOM 1324 N N . GLU A 1 169 ? -6.287 24.434 0.214 1.00 67.50 169 GLU A N 1
ATOM 1325 C CA . GLU A 1 169 ? -6.046 24.582 1.660 1.00 67.50 169 GLU A CA 1
ATOM 1326 C C . GLU A 1 169 ? -7.196 25.401 2.260 1.00 67.50 169 GLU A C 1
ATOM 1328 O O . GLU A 1 169 ? -7.080 26.556 2.664 1.00 67.50 169 GLU A O 1
ATOM 1333 N N . VAL A 1 170 ? -8.365 24.774 2.289 1.00 53.16 170 VAL A N 1
ATOM 1334 C CA . VAL A 1 170 ? -9.443 25.135 3.183 1.00 53.16 170 VAL A CA 1
ATOM 1335 C C . VAL A 1 170 ? -8.961 24.672 4.547 1.00 53.16 170 VAL A C 1
ATOM 1337 O O . VAL A 1 170 ? -8.692 23.484 4.742 1.00 53.16 170 VAL A O 1
ATOM 1340 N N . SER A 1 171 ? -8.808 25.614 5.478 1.00 52.09 171 SER A N 1
ATOM 1341 C CA . SER A 1 171 ? -8.606 25.309 6.891 1.00 52.09 171 SER A CA 1
ATOM 1342 C C . SER A 1 171 ? -9.538 24.163 7.270 1.00 52.09 171 SER A C 1
ATOM 1344 O O . SER A 1 171 ? -10.745 24.236 7.036 1.00 52.09 171 SER A O 1
ATOM 1346 N N . GLN A 1 172 ? -8.982 23.062 7.773 1.00 42.53 172 GLN A N 1
ATOM 1347 C CA . GLN A 1 172 ? -9.786 21.923 8.183 1.00 42.53 172 GLN A CA 1
ATOM 1348 C C . GLN A 1 172 ? -10.895 22.407 9.128 1.00 42.53 172 GLN A C 1
ATOM 1350 O O . GLN A 1 172 ? -10.644 22.740 10.280 1.00 42.53 172 GLN A O 1
ATOM 1355 N N . SER A 1 173 ? -12.121 22.432 8.603 1.00 43.41 173 SER A N 1
ATOM 1356 C CA . SER A 1 173 ? -13.409 22.553 9.277 1.00 43.41 173 SER A CA 1
ATOM 1357 C C . SER A 1 173 ? -13.675 23.800 10.140 1.00 43.41 173 SER A C 1
ATOM 1359 O O . SER A 1 173 ? -12.972 24.094 11.103 1.00 43.41 173 SER A O 1
ATOM 1361 N N . LEU A 1 174 ? -14.851 24.412 9.950 1.00 45.03 174 LEU A N 1
ATOM 1362 C CA . LEU A 1 174 ? -15.508 25.239 10.977 1.00 45.03 174 LEU A CA 1
ATOM 1363 C C . LEU A 1 174 ? -15.592 24.517 12.347 1.00 45.03 174 LEU A C 1
ATOM 1365 O O . LEU A 1 174 ? -15.634 25.184 13.377 1.00 45.03 174 LEU A O 1
ATOM 1369 N N . ARG A 1 175 ? -15.522 23.171 12.390 1.00 49.06 175 ARG A N 1
ATOM 1370 C CA . ARG A 1 175 ? -15.405 22.390 13.638 1.00 49.06 175 ARG A CA 1
ATOM 1371 C C . ARG A 1 175 ? -14.074 22.591 14.373 1.00 49.06 175 ARG A C 1
ATOM 1373 O O . ARG A 1 175 ? -14.080 22.571 15.600 1.00 49.06 175 ARG A O 1
ATOM 1380 N N . SER A 1 176 ? -12.948 22.810 13.683 1.00 46.03 176 SER A N 1
ATOM 1381 C CA . SER A 1 176 ? -11.660 23.055 14.362 1.00 46.03 176 SER A CA 1
ATOM 1382 C C . SER A 1 176 ? -11.616 24.442 15.008 1.00 46.03 176 SER A C 1
ATOM 1384 O O . SER A 1 176 ? -11.037 24.614 16.081 1.00 46.03 176 SER A O 1
ATOM 1386 N N . VAL A 1 177 ? -12.304 25.415 14.400 1.00 47.34 177 VAL A N 1
ATOM 1387 C CA . VAL A 1 177 ? -12.479 26.763 14.950 1.00 47.34 177 VAL A CA 1
ATOM 1388 C C . VAL A 1 177 ? -13.375 26.715 16.191 1.00 47.34 177 VAL A C 1
ATOM 1390 O O . VAL A 1 177 ? -12.992 27.248 17.230 1.00 47.34 177 VAL A O 1
ATOM 1393 N N . SER A 1 178 ? -14.510 26.006 16.143 1.00 47.34 178 SER A N 1
ATOM 1394 C CA . SER A 1 178 ? -15.389 25.839 17.312 1.00 47.34 178 SER A CA 1
ATOM 1395 C C . SER A 1 178 ? -14.704 25.134 18.491 1.00 47.34 178 SER A C 1
ATOM 1397 O O . SER A 1 178 ? -14.857 25.585 19.624 1.00 47.34 178 SER A O 1
ATOM 1399 N N . ASN A 1 179 ? -13.891 24.098 18.248 1.00 49.88 179 ASN A N 1
ATOM 1400 C CA . ASN A 1 179 ? -13.162 23.409 19.320 1.00 49.88 179 ASN A CA 1
ATOM 1401 C C . ASN A 1 179 ? -12.062 24.280 19.952 1.00 49.88 179 ASN A C 1
ATOM 1403 O O . ASN A 1 179 ? -11.878 24.236 21.164 1.00 49.88 179 ASN A O 1
ATOM 1407 N N . LYS A 1 180 ? -11.377 25.138 19.181 1.00 49.25 180 LYS A N 1
ATOM 1408 C CA . LYS A 1 180 ? -10.395 26.091 19.740 1.00 49.25 180 LYS A CA 1
ATOM 1409 C C . LYS A 1 180 ? -11.032 27.203 20.582 1.00 49.25 180 LYS A C 1
ATOM 1411 O O . LYS A 1 180 ? -10.390 27.708 21.497 1.00 49.25 180 LYS A O 1
ATOM 1416 N N . LEU A 1 181 ? -12.280 27.580 20.300 1.00 46.44 181 LEU A N 1
ATOM 1417 C CA . LEU A 1 181 ? -13.020 28.584 21.077 1.00 46.44 181 LEU A CA 1
ATOM 1418 C C . LEU A 1 181 ? -13.635 28.028 22.373 1.00 46.44 181 LEU A C 1
ATOM 1420 O O . LEU A 1 181 ? -13.849 28.797 23.306 1.00 46.44 181 LEU A O 1
ATOM 1424 N N . LEU A 1 182 ? -13.892 26.719 22.453 1.00 47.84 182 LEU A N 1
ATOM 1425 C CA . LEU A 1 182 ? -14.447 26.065 23.647 1.00 47.84 182 LEU A CA 1
ATOM 1426 C C . LEU A 1 182 ? -13.384 25.679 24.689 1.00 47.84 182 LEU A C 1
ATOM 1428 O O . LEU A 1 182 ? -13.719 25.554 25.858 1.00 47.84 182 LEU A O 1
ATOM 1432 N N . ILE A 1 183 ? -12.118 25.534 24.286 1.00 47.69 183 ILE A N 1
ATOM 1433 C CA . ILE A 1 183 ? -10.996 25.187 25.183 1.00 47.69 183 ILE A CA 1
ATOM 1434 C C . ILE A 1 183 ? -10.415 26.428 25.898 1.00 47.69 183 ILE A C 1
ATOM 1436 O O . ILE A 1 183 ? -9.701 26.299 26.884 1.00 47.69 183 ILE A O 1
ATOM 1440 N N . ASN A 1 184 ? -10.761 27.641 25.449 1.00 39.97 184 ASN A N 1
ATOM 1441 C CA . ASN A 1 184 ? -10.340 28.908 26.064 1.00 39.97 184 ASN A CA 1
ATOM 1442 C C . ASN A 1 184 ? -11.436 29.553 26.941 1.00 39.97 184 ASN A C 1
ATOM 1444 O O . ASN A 1 184 ? -11.570 30.780 26.967 1.00 39.97 184 ASN A O 1
ATOM 1448 N N . ARG A 1 185 ? -12.226 28.744 27.654 1.00 40.16 185 ARG A N 1
ATOM 1449 C CA . ARG A 1 185 ? -13.074 29.203 28.763 1.00 40.16 185 ARG A CA 1
ATOM 1450 C C . ARG A 1 185 ? -12.789 28.421 30.030 1.00 40.16 185 ARG A C 1
ATOM 1452 O O . ARG A 1 185 ? -12.704 27.181 29.929 1.00 40.16 185 ARG A O 1
#

Radius of gyration: 23.5 Å; chains: 1; bounding box: 49×46×60 Å

pLDDT: mean 88.89, std 13.88, range [39.97, 97.62]

Foldseek 3Di:
DQDDDDDDDDFQQQQAPPPRGGQQQAAPVVNVVRVLVVCQVVVCDPHRPDDPVSPPDDDDDPQFDDDPRGTDRNDDQDDDDPPLLVVQDAQCPPDLPHGDQDLSHRAQVNDSDPLSSVLSVLRNVQNNCVSVVDDDRDDHDHDDDDPVCVVVVVVQVVCVVVVHDRPPPPPPDVVVVVVVVVVVD